Protein AF-A0A964ZCK0-F1 (afdb_monomer)

Structure (mmCIF, N/CA/C/O backbone):
data_AF-A0A964ZCK0-F1
#
_entry.id   AF-A0A964ZCK0-F1
#
loop_
_atom_site.group_PDB
_atom_site.id
_atom_site.type_symbol
_atom_site.label_atom_id
_atom_site.label_alt_id
_atom_site.label_comp_id
_atom_site.label_asym_id
_atom_site.label_entity_id
_atom_site.label_seq_id
_atom_site.pdbx_PDB_ins_code
_atom_site.Cartn_x
_atom_site.Cartn_y
_atom_site.Cartn_z
_atom_site.occupancy
_atom_site.B_iso_or_equiv
_atom_site.auth_seq_id
_atom_site.auth_comp_id
_atom_site.auth_asym_id
_atom_site.auth_atom_id
_atom_site.pdbx_PDB_model_num
ATOM 1 N N . MET A 1 1 ? -19.651 -6.595 9.320 1.00 83.81 1 MET A N 1
ATOM 2 C CA . MET A 1 1 ? -18.253 -6.888 9.700 1.00 83.81 1 MET A CA 1
ATOM 3 C C . MET A 1 1 ? -17.649 -5.615 10.268 1.00 83.81 1 MET A C 1
ATOM 5 O O . MET A 1 1 ? -17.988 -4.554 9.755 1.00 83.81 1 MET A O 1
ATOM 9 N N . ALA A 1 2 ? -16.853 -5.683 11.337 1.00 96.75 2 ALA A N 1
ATOM 10 C CA . ALA A 1 2 ? -16.214 -4.483 11.878 1.00 96.75 2 ALA A CA 1
ATOM 11 C C . ALA A 1 2 ? -15.213 -3.922 10.855 1.00 96.75 2 ALA A C 1
ATOM 13 O O . ALA A 1 2 ? -14.521 -4.693 10.190 1.00 96.75 2 ALA A O 1
ATOM 14 N N . ALA A 1 3 ? -15.170 -2.600 10.711 1.00 98.00 3 ALA A N 1
ATOM 15 C CA . ALA A 1 3 ? -14.317 -1.920 9.746 1.00 98.00 3 ALA A CA 1
ATOM 16 C C . ALA A 1 3 ? -13.418 -0.923 10.468 1.00 98.00 3 ALA A C 1
ATOM 18 O O . ALA A 1 3 ? -13.876 -0.149 11.311 1.00 98.00 3 ALA A O 1
ATOM 19 N N . PHE A 1 4 ? -12.146 -0.935 10.106 1.00 98.31 4 PHE A N 1
ATOM 20 C CA . PHE A 1 4 ? -11.107 -0.119 10.700 1.00 98.31 4 PHE A CA 1
ATOM 21 C C . PHE A 1 4 ? -10.310 0.574 9.608 1.00 98.31 4 PHE A C 1
ATOM 23 O O . PHE A 1 4 ? -10.171 0.076 8.492 1.00 98.31 4 PHE A O 1
ATOM 30 N N . LEU A 1 5 ? -9.781 1.733 9.956 1.00 97.88 5 LEU A N 1
ATOM 31 C CA . LEU A 1 5 ? -8.883 2.509 9.130 1.00 97.88 5 LEU A CA 1
ATOM 32 C C . LEU A 1 5 ? -7.498 2.502 9.768 1.00 97.88 5 LEU A C 1
ATOM 34 O O . LEU A 1 5 ? -7.386 2.801 10.955 1.00 97.88 5 LEU A O 1
ATOM 38 N N . GLN A 1 6 ? -6.467 2.256 8.965 1.00 97.81 6 GLN A N 1
ATOM 39 C CA . GLN A 1 6 ? -5.087 2.642 9.249 1.00 97.81 6 GLN A CA 1
ATOM 40 C C . GLN A 1 6 ? -4.684 3.752 8.275 1.00 97.81 6 GLN A C 1
ATOM 42 O O . GLN A 1 6 ? -5.069 3.729 7.106 1.00 97.81 6 GLN A O 1
ATOM 47 N N . TYR A 1 7 ? -3.893 4.717 8.738 1.00 97.31 7 TYR A N 1
ATOM 48 C CA . TYR A 1 7 ? -3.410 5.812 7.905 1.00 97.31 7 TYR A CA 1
ATOM 49 C C . TYR A 1 7 ? -1.899 5.987 7.957 1.00 97.31 7 TYR A C 1
ATOM 51 O O . TYR A 1 7 ? -1.330 6.140 9.039 1.00 97.31 7 TYR A O 1
ATOM 59 N N . HIS A 1 8 ? -1.279 6.078 6.779 1.00 95.75 8 HIS A N 1
ATOM 60 C CA . HIS A 1 8 ? 0.127 6.429 6.602 1.00 95.75 8 HIS A CA 1
ATOM 61 C C . HIS A 1 8 ? 0.278 7.711 5.778 1.00 95.75 8 HIS A C 1
ATOM 63 O O . HIS A 1 8 ? -0.347 7.895 4.735 1.00 95.75 8 HIS A O 1
ATOM 69 N N . ASN A 1 9 ? 1.167 8.595 6.223 1.00 95.31 9 ASN A N 1
ATOM 70 C CA . ASN A 1 9 ? 1.586 9.754 5.445 1.00 95.31 9 ASN A CA 1
ATOM 71 C C . ASN A 1 9 ? 2.981 9.479 4.877 1.00 95.31 9 ASN A C 1
ATOM 73 O O . ASN A 1 9 ? 3.964 9.607 5.605 1.00 95.31 9 ASN A O 1
ATOM 77 N N . ALA A 1 10 ? 3.057 9.120 3.594 1.00 93.56 10 ALA A N 1
ATOM 78 C CA . ALA A 1 10 ? 4.311 8.733 2.950 1.00 93.56 10 ALA A CA 1
ATOM 79 C C . ALA A 1 10 ? 5.344 9.870 2.944 1.00 93.56 10 ALA A C 1
ATOM 81 O O . ALA A 1 10 ? 6.537 9.623 3.059 1.00 93.56 10 ALA A O 1
ATOM 82 N N . GLU A 1 11 ? 4.895 11.128 2.887 1.00 90.81 11 GLU A N 1
ATOM 83 C CA . GLU A 1 11 ? 5.779 12.295 2.981 1.00 90.81 11 GLU A CA 1
ATOM 84 C C . GLU A 1 11 ? 6.482 12.368 4.340 1.00 90.81 11 GLU A C 1
ATOM 86 O O . GLU A 1 11 ? 7.680 12.617 4.410 1.00 90.81 11 GLU A O 1
ATOM 91 N N . LYS A 1 12 ? 5.741 12.124 5.429 1.00 91.62 12 LYS A N 1
ATOM 92 C CA . LYS A 1 12 ? 6.298 12.143 6.790 1.00 91.62 12 LYS A CA 1
ATOM 93 C C . LYS A 1 12 ? 7.137 10.908 7.097 1.00 91.62 12 LYS A C 1
ATOM 95 O O . LYS A 1 12 ? 8.049 10.989 7.910 1.00 91.62 12 LYS A O 1
ATOM 100 N N . LEU A 1 13 ? 6.777 9.774 6.505 1.00 89.62 13 LEU A N 1
ATOM 101 C CA . LEU A 1 13 ? 7.465 8.504 6.705 1.00 89.62 13 LEU A CA 1
ATOM 102 C C . LEU A 1 13 ? 8.749 8.404 5.870 1.00 89.62 13 LEU A C 1
ATOM 104 O O . LEU A 1 13 ? 9.692 7.755 6.304 1.00 89.62 13 LEU A O 1
ATOM 108 N N . GLY A 1 14 ? 8.797 9.046 4.700 1.00 87.94 14 GLY A N 1
ATOM 109 C CA . GLY A 1 14 ? 9.897 8.917 3.737 1.00 87.94 14 GLY A CA 1
ATOM 110 C C . GLY A 1 14 ? 9.833 7.645 2.879 1.00 87.94 14 GLY A C 1
ATOM 111 O O . GLY A 1 14 ? 10.699 7.439 2.031 1.00 87.94 14 GLY A O 1
ATOM 112 N N . TRP A 1 15 ? 8.805 6.814 3.070 1.00 88.06 15 TRP A N 1
ATOM 113 C CA . TRP A 1 15 ? 8.583 5.543 2.376 1.00 88.06 15 TRP A CA 1
ATOM 114 C C . TRP A 1 15 ? 7.089 5.313 2.101 1.00 88.06 15 TRP A C 1
ATOM 116 O O . TRP A 1 15 ? 6.220 6.002 2.647 1.00 88.06 15 TRP A O 1
ATOM 126 N N . VAL A 1 16 ? 6.788 4.341 1.237 1.00 91.25 16 VAL A N 1
ATOM 127 C CA . VAL A 1 16 ? 5.423 3.886 0.923 1.00 91.25 16 VAL A CA 1
ATOM 128 C C . VAL A 1 16 ? 5.243 2.425 1.345 1.00 91.25 16 VAL A C 1
ATOM 130 O O . VAL A 1 16 ? 6.194 1.659 1.213 1.00 91.25 16 VAL A O 1
ATOM 133 N N . PRO A 1 17 ? 4.057 2.020 1.841 1.00 90.12 17 PRO A N 1
ATOM 134 C CA . PRO A 1 17 ? 3.838 0.696 2.423 1.00 90.12 17 PRO A CA 1
ATOM 135 C C . PRO A 1 17 ? 3.638 -0.375 1.351 1.00 90.12 17 PRO A C 1
ATOM 137 O O . PRO A 1 17 ? 2.535 -0.869 1.132 1.00 90.12 17 PRO A O 1
ATOM 140 N N . PHE A 1 18 ? 4.716 -0.715 0.661 1.00 90.56 18 PHE A N 1
ATOM 141 C CA . PHE A 1 18 ? 4.820 -1.956 -0.092 1.00 90.56 18 PHE A CA 1
ATOM 142 C C . PHE A 1 18 ? 5.746 -2.915 0.651 1.00 90.56 18 PHE A C 1
ATOM 144 O O . PHE A 1 18 ? 6.618 -2.472 1.391 1.00 90.56 18 PHE A O 1
ATOM 151 N N . GLY A 1 19 ? 5.516 -4.215 0.469 1.00 88.12 19 GLY A N 1
ATOM 152 C CA . GLY A 1 19 ? 6.460 -5.254 0.862 1.00 88.12 19 GLY A CA 1
ATOM 153 C C . GLY A 1 19 ? 7.358 -5.655 -0.306 1.00 88.12 19 GLY A C 1
ATOM 154 O O . GLY A 1 19 ? 7.331 -5.055 -1.384 1.00 88.12 19 GLY A O 1
ATOM 155 N N . GLU A 1 20 ? 8.103 -6.745 -0.121 1.00 89.88 20 GLU A N 1
ATOM 156 C CA . GLU A 1 20 ? 9.044 -7.266 -1.121 1.00 89.88 20 GLU A CA 1
ATOM 157 C C . GLU A 1 20 ? 8.365 -7.617 -2.450 1.00 89.88 20 GLU A C 1
ATOM 159 O O . GLU A 1 20 ? 8.968 -7.494 -3.513 1.00 89.88 20 GLU A O 1
ATOM 164 N N . ARG A 1 21 ? 7.098 -8.037 -2.420 1.00 92.44 21 ARG A N 1
ATOM 165 C CA . ARG A 1 21 ? 6.337 -8.431 -3.613 1.00 92.44 21 ARG A CA 1
ATOM 166 C C . ARG A 1 21 ? 5.114 -7.527 -3.780 1.00 92.44 21 ARG A C 1
ATOM 168 O O . ARG A 1 21 ? 3.994 -7.984 -3.527 1.00 92.44 21 ARG A O 1
ATOM 175 N N . PRO A 1 22 ? 5.308 -6.256 -4.186 1.00 91.12 22 PRO A N 1
ATOM 176 C CA . PRO A 1 22 ? 4.214 -5.298 -4.274 1.00 91.12 22 PRO A CA 1
ATOM 177 C C . PRO A 1 22 ? 3.103 -5.829 -5.186 1.00 91.12 22 PRO A C 1
ATOM 179 O O . PRO A 1 22 ? 3.373 -6.492 -6.188 1.00 91.12 22 PRO A O 1
ATOM 182 N N . PHE A 1 23 ? 1.852 -5.524 -4.836 1.00 93.44 23 PHE A N 1
ATOM 183 C CA . PHE A 1 23 ? 0.615 -5.863 -5.557 1.00 93.44 23 PHE A CA 1
ATOM 184 C C . PHE A 1 23 ? 0.179 -7.330 -5.541 1.00 93.44 23 PHE A C 1
ATOM 186 O O . PHE A 1 23 ? -0.987 -7.606 -5.812 1.00 93.44 23 PHE A O 1
ATOM 193 N N . ILE A 1 24 ? 1.068 -8.268 -5.212 1.00 93.50 24 ILE A N 1
ATOM 194 C CA . ILE A 1 24 ? 0.734 -9.702 -5.187 1.00 93.50 24 ILE A CA 1
ATOM 195 C C . ILE A 1 24 ? 0.775 -10.312 -3.784 1.00 93.50 24 ILE A C 1
ATOM 197 O O . ILE A 1 24 ? 0.401 -11.473 -3.612 1.00 93.50 24 ILE A O 1
ATOM 201 N N . GLU A 1 25 ? 1.221 -9.552 -2.786 1.00 92.12 25 GLU A N 1
ATOM 202 C CA . GLU A 1 25 ? 1.227 -9.968 -1.389 1.00 92.12 25 GLU A CA 1
ATOM 203 C C . GLU A 1 25 ? -0.198 -10.205 -0.864 1.00 92.12 25 GLU A C 1
ATOM 205 O O . GLU A 1 25 ? -1.130 -9.449 -1.156 1.00 92.12 25 GLU A O 1
ATOM 210 N N . ARG A 1 26 ? -0.370 -11.307 -0.123 1.00 94.75 26 ARG A N 1
ATOM 211 C CA . ARG A 1 26 ? -1.678 -11.778 0.367 1.00 94.75 26 ARG A CA 1
ATOM 212 C C . ARG A 1 26 ? -1.788 -11.847 1.879 1.00 94.75 26 ARG A C 1
ATOM 214 O O . ARG A 1 26 ? -2.898 -11.959 2.375 1.00 94.75 26 ARG A O 1
ATOM 221 N N . GLU A 1 27 ? -0.672 -11.760 2.588 1.00 96.12 27 GLU A N 1
ATOM 222 C CA . GLU A 1 27 ? -0.630 -11.611 4.039 1.00 96.12 27 GLU A CA 1
ATOM 223 C C . GLU A 1 27 ? -0.132 -10.201 4.309 1.00 96.12 27 GLU A C 1
ATOM 225 O O . GLU A 1 27 ? 1.001 -9.871 3.975 1.00 96.12 27 GLU A O 1
ATOM 230 N N . LEU A 1 28 ? -1.007 -9.356 4.839 1.00 96.31 28 LEU A N 1
ATOM 231 C CA . LEU A 1 28 ? -0.724 -7.942 5.048 1.00 96.31 28 LEU A CA 1
ATOM 232 C C . LEU A 1 28 ? -0.666 -7.645 6.534 1.00 96.31 28 LEU A C 1
ATOM 234 O O . LEU A 1 28 ? -1.306 -8.324 7.341 1.00 96.31 28 LEU A O 1
ATOM 238 N N . ALA A 1 29 ? 0.101 -6.622 6.894 1.00 96.81 29 ALA A N 1
ATOM 239 C CA . ALA A 1 29 ? 0.311 -6.255 8.279 1.00 96.81 29 ALA A CA 1
ATOM 240 C C . ALA A 1 29 ? 0.383 -4.740 8.462 1.00 96.81 29 ALA A C 1
ATOM 242 O O . ALA A 1 29 ? 0.919 -4.011 7.632 1.00 96.81 29 ALA A O 1
ATOM 243 N N . ILE A 1 30 ? -0.093 -4.282 9.617 1.00 96.50 30 ILE A N 1
ATOM 244 C CA . ILE A 1 30 ? 0.116 -2.919 10.101 1.00 96.50 30 ILE A CA 1
ATOM 245 C C . ILE A 1 30 ? 0.782 -2.956 11.471 1.00 96.50 30 ILE A C 1
ATOM 247 O O . ILE A 1 30 ? 0.571 -3.880 12.259 1.00 96.50 30 ILE A O 1
ATOM 251 N N . THR A 1 31 ? 1.505 -1.885 11.783 1.00 95.81 31 THR A N 1
ATOM 252 C CA . THR A 1 31 ? 2.035 -1.633 13.123 1.00 95.81 31 THR A CA 1
ATOM 253 C C . THR A 1 31 ? 1.442 -0.338 13.661 1.00 95.81 31 THR A C 1
ATOM 255 O O . THR A 1 31 ? 1.443 0.694 12.990 1.00 95.81 31 THR A O 1
ATOM 258 N N . THR A 1 32 ? 0.921 -0.369 14.886 1.00 95.94 32 THR A N 1
ATOM 259 C CA . THR A 1 32 ? 0.327 0.802 15.537 1.00 95.94 32 THR A CA 1
ATOM 260 C C . THR A 1 32 ? 0.546 0.773 17.042 1.00 95.94 32 THR A C 1
ATOM 262 O O . THR A 1 32 ? 0.550 -0.280 17.664 1.00 95.94 32 THR A O 1
ATOM 265 N N . ARG A 1 33 ? 0.685 1.941 17.671 1.00 95.88 33 ARG A N 1
ATOM 266 C CA . ARG A 1 33 ? 0.711 2.056 19.144 1.00 95.88 33 ARG A CA 1
ATOM 267 C C . ARG A 1 33 ? -0.693 2.109 19.755 1.00 95.88 33 ARG A C 1
ATOM 269 O O . ARG A 1 33 ? -0.849 2.190 20.970 1.00 95.88 33 ARG A O 1
ATOM 276 N N . ILE A 1 34 ? -1.734 2.105 18.923 1.00 95.94 34 ILE A N 1
ATOM 277 C CA . ILE A 1 34 ? -3.116 2.258 19.369 1.00 95.94 34 ILE A CA 1
ATOM 278 C C . ILE A 1 34 ? -3.671 0.898 19.784 1.00 95.94 34 ILE A C 1
ATOM 280 O O . ILE A 1 34 ? -4.037 0.075 18.950 1.00 95.94 34 ILE A O 1
ATOM 284 N N . ARG A 1 35 ? -3.831 0.708 21.097 1.00 96.44 35 ARG A N 1
ATOM 285 C CA . ARG A 1 35 ? -4.364 -0.523 21.704 1.00 96.44 35 ARG A CA 1
ATOM 286 C C . ARG A 1 35 ? -5.730 -0.959 21.165 1.00 96.44 35 ARG A C 1
ATOM 288 O O . ARG A 1 35 ? -6.059 -2.140 21.195 1.00 96.44 35 ARG A O 1
ATOM 295 N N . ALA A 1 36 ? -6.531 -0.029 20.639 1.00 95.94 36 ALA A N 1
ATOM 296 C CA . ALA A 1 36 ? -7.829 -0.350 20.044 1.00 95.94 36 ALA A CA 1
ATOM 297 C C . ALA A 1 36 ? -7.741 -1.345 18.869 1.00 95.94 36 ALA A C 1
ATOM 299 O O . ALA A 1 36 ? -8.745 -1.992 18.581 1.00 95.94 36 ALA A O 1
ATOM 300 N N . VAL A 1 37 ? -6.567 -1.527 18.248 1.00 97.56 37 VAL A N 1
ATOM 301 C CA . VAL A 1 37 ? -6.342 -2.543 17.204 1.00 97.56 37 VAL A CA 1
ATOM 302 C C . VAL A 1 37 ? -6.615 -3.970 17.678 1.00 97.56 37 VAL A C 1
ATOM 304 O O . VAL A 1 37 ? -7.030 -4.803 16.884 1.00 97.56 37 VAL A O 1
ATOM 307 N N . GLN A 1 38 ? -6.518 -4.253 18.980 1.00 97.56 38 GLN A N 1
ATOM 308 C CA . GLN A 1 38 ? -6.892 -5.560 19.536 1.00 97.56 38 GLN A CA 1
ATOM 309 C C . GLN A 1 38 ? -8.368 -5.912 19.269 1.00 97.56 38 GLN A C 1
ATOM 311 O O . GLN A 1 38 ? -8.721 -7.082 19.176 1.00 97.56 38 GLN A O 1
ATOM 316 N N . LYS A 1 39 ? -9.239 -4.905 19.098 1.00 97.38 39 LYS A N 1
ATOM 317 C CA . LYS A 1 39 ? -10.658 -5.095 18.745 1.00 97.38 39 LYS A CA 1
ATOM 318 C C . LYS A 1 39 ? -10.872 -5.397 17.260 1.00 97.38 39 LYS A C 1
ATOM 320 O O . LYS A 1 39 ? -12.008 -5.626 16.858 1.00 97.38 39 LYS A O 1
ATOM 325 N N . ALA A 1 40 ? -9.815 -5.338 16.454 1.00 97.69 40 ALA A N 1
ATOM 326 C CA . ALA A 1 40 ? -9.897 -5.500 15.014 1.00 97.69 40 ALA A CA 1
ATOM 327 C C . ALA A 1 40 ? -9.866 -6.953 14.556 1.00 97.69 40 ALA A C 1
ATOM 329 O O . ALA A 1 40 ? -10.148 -7.188 13.389 1.00 97.69 40 ALA A O 1
ATOM 330 N N . VAL A 1 41 ? -9.574 -7.911 15.443 1.00 98.31 41 VAL A N 1
ATOM 331 C CA . VAL A 1 41 ? -9.609 -9.349 15.133 1.00 98.31 41 VAL A CA 1
ATOM 332 C C . VAL A 1 41 ? -10.954 -9.718 14.497 1.00 98.31 41 VAL A C 1
ATOM 334 O O . VAL A 1 41 ? -12.012 -9.361 15.011 1.00 98.31 41 VAL A O 1
ATOM 337 N N . SER A 1 42 ? -10.907 -10.430 13.368 1.00 97.88 42 SER A N 1
ATOM 338 C CA . SER A 1 42 ? -12.046 -10.752 12.484 1.00 9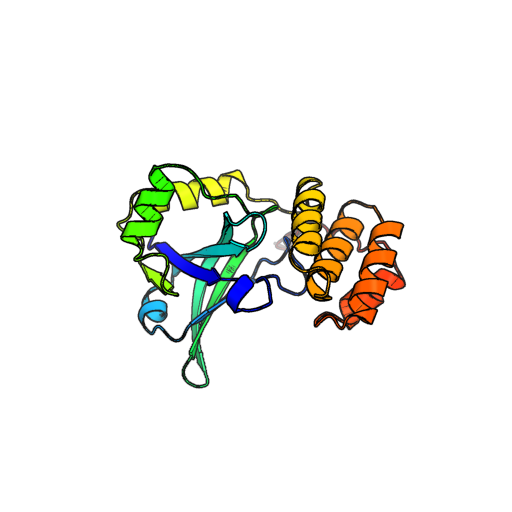7.88 42 SER A CA 1
ATOM 339 C C . SER A 1 42 ? -12.716 -9.553 11.785 1.00 97.88 42 SER A C 1
ATOM 341 O O . SER A 1 42 ? -13.717 -9.715 11.087 1.00 97.88 42 SER A O 1
ATOM 343 N N . GLY A 1 43 ? -12.194 -8.342 11.963 1.00 98.19 43 GLY A N 1
ATOM 344 C CA . GLY A 1 43 ? -12.587 -7.136 11.242 1.00 98.19 43 GLY A CA 1
ATOM 345 C C . GLY A 1 43 ? -11.698 -6.871 10.030 1.00 98.19 43 GLY A C 1
ATOM 346 O O . GLY A 1 43 ? -10.630 -7.462 9.873 1.00 98.19 43 GLY A O 1
ATOM 347 N N . THR A 1 44 ? -12.136 -5.949 9.176 1.00 98.50 44 THR A N 1
ATOM 348 C CA . THR A 1 44 ? -11.356 -5.477 8.028 1.00 98.50 44 THR A CA 1
ATOM 349 C C . THR A 1 44 ? -10.614 -4.202 8.363 1.00 98.50 44 THR A C 1
ATOM 351 O O . THR A 1 44 ? -11.214 -3.252 8.867 1.00 98.50 44 THR A O 1
ATOM 354 N N . VAL A 1 45 ? -9.339 -4.152 8.003 1.00 98.62 45 VAL A N 1
ATOM 355 C CA . VAL A 1 45 ? -8.546 -2.928 7.957 1.00 98.62 45 VAL A CA 1
ATOM 356 C C . VAL A 1 45 ? -8.470 -2.444 6.518 1.00 98.62 45 VAL A C 1
ATOM 358 O O . VAL A 1 45 ? -8.132 -3.210 5.618 1.00 98.62 45 VAL A O 1
ATOM 361 N N . TYR A 1 46 ? -8.750 -1.159 6.326 1.00 98.44 46 TYR A N 1
ATOM 362 C CA . TYR A 1 46 ? -8.437 -0.414 5.113 1.00 98.44 46 TYR A CA 1
ATOM 363 C C . TYR A 1 46 ? -7.235 0.484 5.401 1.00 98.44 46 TYR A C 1
ATOM 365 O O . TYR A 1 46 ? -7.286 1.294 6.331 1.00 98.44 46 TYR A O 1
ATOM 373 N N . LEU A 1 47 ? -6.162 0.361 4.623 1.00 98.19 47 LEU A N 1
ATOM 374 C CA . LEU A 1 47 ? -5.024 1.273 4.715 1.00 98.19 47 LEU A CA 1
ATOM 375 C C . LEU A 1 47 ? -5.216 2.424 3.732 1.00 98.19 47 LEU A C 1
ATOM 377 O O . LEU A 1 47 ? -5.324 2.210 2.522 1.00 98.19 47 LEU A O 1
ATOM 381 N N . ILE A 1 48 ? -5.211 3.651 4.245 1.00 98.12 48 ILE A N 1
ATOM 382 C CA . ILE A 1 48 ? -5.158 4.862 3.428 1.00 98.12 48 ILE A CA 1
ATOM 383 C C . ILE A 1 48 ? -3.755 5.450 3.493 1.00 98.12 48 ILE A C 1
ATOM 385 O O . ILE A 1 48 ? -3.210 5.683 4.573 1.00 98.12 48 ILE A O 1
ATOM 389 N N . VAL A 1 49 ? -3.189 5.747 2.328 1.00 97.19 49 VAL A N 1
ATOM 390 C CA . VAL A 1 49 ? -1.877 6.384 2.207 1.00 97.19 49 VAL A CA 1
ATOM 391 C C . VAL A 1 49 ? -2.031 7.765 1.592 1.00 97.19 49 VAL A C 1
ATOM 393 O O . VAL A 1 49 ? -2.656 7.919 0.542 1.00 97.19 49 VAL A O 1
ATOM 396 N N . LYS A 1 50 ? -1.437 8.778 2.226 1.00 96.56 50 LYS A N 1
ATOM 397 C CA . LYS A 1 50 ? -1.247 10.097 1.619 1.00 96.56 50 LYS A CA 1
ATOM 398 C C . LYS A 1 50 ? 0.086 10.140 0.881 1.00 96.56 50 LYS A C 1
ATOM 400 O O . LYS A 1 50 ? 1.129 9.922 1.497 1.00 96.56 50 LYS A O 1
ATOM 405 N N . LEU A 1 51 ? 0.050 10.484 -0.404 1.00 95.50 51 LEU A N 1
ATOM 406 C CA . LEU A 1 51 ? 1.234 10.758 -1.223 1.00 95.50 51 LEU A CA 1
ATOM 407 C C . LEU A 1 51 ? 1.464 12.274 -1.363 1.00 95.50 51 LEU A C 1
ATOM 409 O O . LEU A 1 51 ? 0.487 13.027 -1.325 1.00 95.50 51 LEU A O 1
ATOM 413 N N . PRO A 1 52 ? 2.720 12.738 -1.528 1.00 91.06 52 PRO A N 1
ATOM 414 C CA . PRO A 1 52 ? 3.041 14.167 -1.575 1.00 91.06 52 PRO A CA 1
ATOM 415 C C . PRO A 1 52 ? 2.857 14.833 -2.948 1.00 91.06 52 PRO A C 1
ATOM 417 O O . PRO A 1 52 ? 2.645 16.042 -2.991 1.00 91.06 52 PRO A O 1
ATOM 420 N N . ARG A 1 53 ? 2.998 14.117 -4.081 1.00 88.75 53 ARG A N 1
ATOM 421 C CA . ARG A 1 53 ? 3.051 14.744 -5.423 1.00 88.75 53 ARG A CA 1
ATOM 422 C C . ARG A 1 53 ? 2.442 13.875 -6.548 1.00 88.75 53 ARG A C 1
ATOM 424 O O . ARG A 1 53 ? 2.993 12.837 -6.877 1.00 88.75 53 ARG A O 1
ATOM 431 N N . PRO A 1 54 ? 1.354 14.305 -7.212 1.00 85.44 54 PRO A N 1
ATOM 432 C CA . PRO A 1 54 ? 0.399 15.277 -6.694 1.00 85.44 54 PRO A CA 1
ATOM 433 C C . PRO A 1 54 ? -0.136 14.800 -5.339 1.00 85.44 54 PRO A C 1
ATOM 435 O O . PRO A 1 54 ? -0.297 13.597 -5.117 1.00 85.44 54 PRO A O 1
ATOM 438 N N . THR A 1 55 ? -0.399 15.743 -4.434 1.00 92.62 55 THR A N 1
ATOM 439 C CA . THR A 1 55 ? -0.965 15.407 -3.128 1.00 92.62 55 THR A CA 1
ATOM 440 C C . THR A 1 55 ? -2.288 14.678 -3.313 1.00 92.62 55 THR A C 1
ATOM 442 O O . THR A 1 55 ? -3.187 15.184 -3.982 1.00 92.62 55 THR A O 1
ATOM 445 N N . GLY A 1 56 ? -2.420 13.506 -2.701 1.00 95.44 56 GLY A N 1
ATOM 446 C CA . GLY A 1 56 ? -3.641 12.716 -2.792 1.00 95.44 56 GLY A CA 1
ATOM 447 C C . GLY A 1 56 ? -3.688 11.612 -1.752 1.00 95.44 56 GLY A C 1
ATOM 448 O O . GLY A 1 56 ? -2.651 11.184 -1.241 1.00 95.44 56 GLY A O 1
ATOM 449 N N . TYR A 1 57 ? -4.902 11.168 -1.448 1.00 97.44 57 TYR A N 1
ATOM 450 C CA . TYR A 1 57 ? -5.159 10.021 -0.590 1.00 97.44 57 TYR A CA 1
ATOM 451 C C . TYR A 1 57 ? -5.520 8.828 -1.456 1.00 97.44 57 TYR A C 1
ATOM 453 O O . TYR A 1 57 ? -6.258 8.970 -2.429 1.00 97.44 57 TYR A O 1
ATOM 461 N N . TYR A 1 58 ? -5.000 7.665 -1.097 1.00 98.00 58 TYR A N 1
ATOM 462 C CA . TYR A 1 58 ? -5.208 6.439 -1.846 1.00 98.00 58 TYR A CA 1
ATOM 463 C C . TY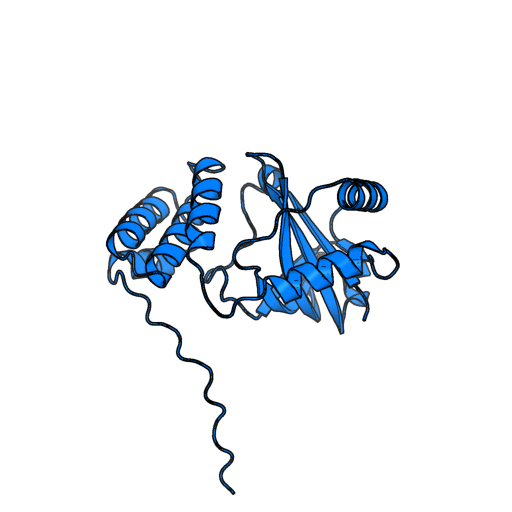R A 1 58 ? -5.653 5.336 -0.900 1.00 98.00 58 TYR A C 1
ATOM 465 O O . TYR A 1 58 ? -5.030 5.142 0.144 1.00 98.00 58 TYR A O 1
ATOM 473 N N . LEU A 1 59 ? -6.702 4.605 -1.275 1.00 98.31 59 LEU A N 1
ATOM 474 C CA . LEU A 1 59 ? -6.966 3.296 -0.698 1.00 98.31 59 LEU A CA 1
ATOM 475 C C . LEU A 1 59 ? -5.897 2.344 -1.228 1.00 98.31 59 LEU A C 1
ATOM 477 O O . LEU A 1 59 ? -5.811 2.100 -2.433 1.00 98.31 59 LEU A O 1
ATOM 481 N N . TRP A 1 60 ? -5.057 1.875 -0.318 1.00 97.56 60 TRP A N 1
ATOM 482 C CA . TRP A 1 60 ? -3.828 1.168 -0.645 1.00 97.56 60 TRP A CA 1
ATOM 483 C C . TRP A 1 60 ? -3.999 -0.340 -0.584 1.00 97.56 60 TRP A C 1
ATOM 485 O O . TRP A 1 60 ? -3.668 -1.053 -1.527 1.00 97.56 60 TRP A O 1
ATOM 495 N N . GLU A 1 61 ? -4.572 -0.815 0.514 1.00 97.25 61 GLU A N 1
ATOM 496 C CA . GLU A 1 61 ? -4.781 -2.232 0.773 1.00 97.25 61 GLU A CA 1
ATOM 497 C C . GLU A 1 61 ? -5.986 -2.462 1.679 1.00 97.25 61 GLU A C 1
ATOM 499 O O . GLU A 1 61 ? -6.475 -1.554 2.365 1.00 97.25 61 GLU A O 1
ATOM 504 N N . CYS A 1 62 ? -6.458 -3.703 1.662 1.00 97.94 62 CYS A N 1
ATOM 505 C CA . CYS A 1 62 ? -7.548 -4.189 2.484 1.00 97.94 62 CYS A CA 1
ATOM 506 C C . CYS A 1 62 ? -7.218 -5.604 2.966 1.00 97.94 62 CYS A C 1
ATOM 508 O O . CYS A 1 62 ? -6.913 -6.477 2.152 1.00 97.94 62 CYS A O 1
ATOM 510 N N . PHE A 1 63 ? -7.325 -5.859 4.270 1.00 98.38 63 PHE A N 1
ATOM 511 C CA . PHE A 1 63 ? -7.126 -7.198 4.832 1.00 98.38 63 PHE A CA 1
ATOM 512 C C . PHE A 1 63 ? -8.017 -7.461 6.040 1.00 98.38 63 PHE A C 1
ATOM 514 O O . PHE A 1 63 ? -8.497 -6.538 6.700 1.00 98.38 63 PHE A O 1
ATOM 521 N N . THR A 1 64 ? -8.256 -8.740 6.314 1.00 98.50 64 THR A N 1
ATOM 522 C CA . THR A 1 64 ? -8.963 -9.186 7.516 1.00 98.50 64 THR A CA 1
ATOM 523 C C . THR A 1 64 ? -7.942 -9.500 8.593 1.00 98.50 64 THR A C 1
ATOM 525 O O . THR A 1 64 ? -7.020 -10.276 8.361 1.00 98.50 64 THR A O 1
ATOM 528 N N . VAL A 1 65 ? -8.096 -8.917 9.779 1.00 98.56 65 VAL A N 1
ATOM 529 C CA . VAL A 1 65 ? -7.159 -9.160 10.879 1.00 98.56 65 VAL A CA 1
ATOM 530 C C . VAL A 1 65 ? -7.414 -10.546 11.453 1.00 98.56 65 VAL A C 1
ATOM 532 O O . VAL A 1 65 ? -8.479 -10.812 12.013 1.00 98.56 65 VAL A O 1
ATOM 535 N N . HIS A 1 66 ? -6.427 -11.425 11.344 1.00 98.25 66 HIS A N 1
ATOM 536 C CA . HIS A 1 66 ? -6.448 -12.743 11.969 1.00 98.25 66 HIS A CA 1
ATOM 537 C C . HIS A 1 66 ? -5.835 -12.717 13.364 1.00 98.25 66 HIS A C 1
ATOM 539 O O . HIS A 1 66 ? -6.371 -13.341 14.277 1.00 98.25 66 HIS A O 1
ATOM 545 N N . SER A 1 67 ? -4.738 -11.980 13.540 1.00 98.25 67 SER A N 1
ATOM 546 C CA . SER A 1 67 ? -4.003 -11.937 14.800 1.00 98.25 67 SER A CA 1
ATOM 547 C C . SER A 1 67 ? -3.485 -10.537 15.105 1.00 98.25 67 SER A C 1
ATOM 549 O O . SER A 1 67 ? -3.306 -9.707 14.210 1.00 98.25 67 SER A O 1
ATOM 551 N N . VAL A 1 68 ? -3.268 -10.291 16.396 1.00 98.50 68 VAL A N 1
ATOM 552 C CA . VAL A 1 68 ? -2.654 -9.080 16.932 1.00 98.50 68 VAL A CA 1
ATOM 553 C C . VAL A 1 68 ? -1.667 -9.486 18.019 1.00 98.50 68 VAL A C 1
ATOM 555 O O . VAL A 1 68 ? -2.055 -10.135 18.990 1.00 98.50 68 VAL A O 1
ATOM 558 N N . GLU A 1 69 ? -0.416 -9.056 17.896 1.00 98.38 69 GLU A N 1
ATOM 559 C CA . GLU A 1 69 ? 0.623 -9.243 18.911 1.00 98.38 69 GLU A CA 1
ATOM 560 C C . GLU A 1 69 ? 1.154 -7.900 19.402 1.00 98.38 69 GLU A C 1
ATOM 562 O O . GLU A 1 69 ? 1.285 -6.952 18.632 1.00 98.38 69 GLU A O 1
ATOM 567 N N . GLU A 1 70 ? 1.487 -7.827 20.689 1.00 97.94 70 GLU A N 1
ATOM 568 C CA . GLU A 1 70 ? 2.190 -6.687 21.271 1.00 97.94 70 GLU A CA 1
ATOM 569 C C . GLU A 1 70 ? 3.693 -6.983 21.319 1.00 97.94 70 GLU A C 1
ATOM 571 O O . GLU A 1 70 ? 4.115 -7.999 21.873 1.00 97.94 70 GLU A O 1
ATOM 576 N N . ARG A 1 71 ? 4.505 -6.100 20.735 1.00 95.62 71 ARG A N 1
ATOM 577 C CA . ARG A 1 71 ? 5.969 -6.180 20.723 1.00 95.62 71 ARG A CA 1
ATOM 578 C C . ARG A 1 71 ? 6.547 -4.787 20.930 1.00 95.62 71 ARG A C 1
ATOM 580 O O . ARG A 1 71 ? 6.161 -3.846 20.244 1.00 95.62 71 ARG A O 1
ATOM 587 N N . GLU A 1 72 ? 7.454 -4.656 21.896 1.00 95.00 72 GLU A N 1
ATOM 588 C CA . GLU A 1 72 ? 8.218 -3.418 22.138 1.00 95.00 72 GLU A CA 1
ATOM 589 C C . GLU A 1 72 ? 7.343 -2.149 22.284 1.00 95.00 72 GLU A C 1
ATOM 591 O O . GLU A 1 72 ? 7.704 -1.057 21.848 1.00 95.00 72 GLU A O 1
ATOM 596 N N . GLY A 1 73 ? 6.159 -2.281 22.896 1.00 94.38 73 GLY A N 1
ATOM 597 C CA . GLY A 1 73 ? 5.229 -1.162 23.100 1.00 94.38 73 GLY A CA 1
ATOM 598 C C . GLY A 1 73 ? 4.451 -0.732 21.848 1.00 94.38 73 GLY A C 1
ATOM 599 O O . GLY A 1 73 ? 3.863 0.354 21.826 1.00 94.38 73 GLY A O 1
ATOM 600 N N . ALA A 1 74 ? 4.433 -1.560 20.804 1.00 97.19 74 ALA A N 1
ATOM 601 C CA . ALA A 1 74 ? 3.557 -1.429 19.649 1.00 97.19 74 ALA A CA 1
ATOM 602 C C . ALA A 1 74 ? 2.761 -2.720 19.425 1.00 97.19 74 ALA A C 1
ATOM 604 O O . ALA A 1 74 ? 3.127 -3.794 19.892 1.00 97.19 74 ALA A O 1
ATOM 605 N N . PHE A 1 75 ? 1.662 -2.607 18.691 1.00 97.88 75 PHE A N 1
ATOM 606 C CA . PHE A 1 75 ? 0.844 -3.726 18.258 1.00 97.88 75 PHE A CA 1
ATOM 607 C C . PHE A 1 75 ? 1.074 -3.967 16.772 1.00 97.88 75 PHE A C 1
ATOM 609 O O . PHE A 1 75 ? 0.942 -3.040 15.969 1.00 97.88 75 PHE A O 1
ATOM 616 N N . GLN A 1 76 ? 1.372 -5.207 16.415 1.00 97.94 76 GLN A N 1
ATOM 617 C CA . GLN A 1 76 ? 1.388 -5.682 15.042 1.00 97.94 76 GLN A CA 1
ATOM 618 C C . GLN A 1 76 ? 0.095 -6.454 14.794 1.00 97.94 76 GLN A C 1
ATOM 620 O O . GLN A 1 76 ? -0.228 -7.368 15.549 1.00 97.94 76 GLN A O 1
ATOM 625 N N . ALA A 1 77 ? -0.655 -6.079 13.763 1.00 98.12 77 ALA A N 1
ATOM 626 C CA . ALA A 1 77 ? -1.888 -6.748 13.362 1.00 98.12 77 ALA A CA 1
ATOM 627 C C . ALA A 1 77 ? -1.755 -7.219 11.919 1.00 98.12 77 ALA A C 1
ATOM 629 O O . ALA A 1 77 ? -1.344 -6.430 11.071 1.00 98.12 77 ALA A O 1
ATOM 630 N N . TRP A 1 78 ? -2.099 -8.474 11.642 1.00 98.38 78 TRP A N 1
ATOM 631 C CA . TRP A 1 78 ? -1.938 -9.052 10.309 1.00 98.38 78 TRP A CA 1
ATOM 632 C C . TRP A 1 78 ? -3.029 -10.059 9.966 1.00 98.38 78 TRP A C 1
ATOM 634 O O . TRP A 1 78 ? -3.770 -10.540 10.833 1.00 98.38 78 TRP A O 1
ATOM 644 N N . GLY A 1 79 ? -3.113 -10.373 8.681 1.00 98.25 79 GLY A N 1
ATOM 645 C CA . GLY A 1 79 ? -3.931 -11.450 8.153 1.00 98.25 79 GLY A CA 1
ATOM 646 C C . GLY A 1 79 ? -4.117 -11.344 6.640 1.00 98.25 79 GLY A C 1
ATOM 647 O O . GLY A 1 79 ? -3.471 -10.521 5.980 1.00 98.25 79 GLY A O 1
ATOM 648 N N . PRO A 1 80 ? -5.022 -12.158 6.077 1.00 97.94 80 PRO A N 1
ATOM 649 C CA . PRO A 1 80 ? -5.176 -12.278 4.645 1.00 97.94 80 PRO A CA 1
ATOM 650 C C . PRO A 1 80 ? -5.850 -11.049 4.046 1.00 97.94 80 PRO A C 1
ATOM 652 O O . PRO A 1 80 ? -6.843 -10.521 4.563 1.00 97.94 80 PRO A O 1
ATOM 655 N N . GLY A 1 81 ? -5.350 -10.632 2.893 1.00 97.12 81 GLY A N 1
ATOM 656 C CA . GLY A 1 81 ? -5.850 -9.483 2.164 1.00 97.12 81 GLY A CA 1
ATOM 657 C C . GLY A 1 81 ? -5.190 -9.315 0.811 1.00 97.12 81 GLY A C 1
ATOM 658 O O . GLY A 1 81 ? -4.730 -10.274 0.190 1.00 97.12 81 GLY A O 1
ATOM 659 N N . TYR A 1 82 ? -5.211 -8.083 0.324 1.00 97.00 82 TYR A N 1
ATOM 660 C CA . TYR A 1 82 ? -4.559 -7.711 -0.919 1.00 97.00 82 TYR A CA 1
ATOM 661 C C . TYR A 1 82 ? -4.310 -6.210 -0.997 1.00 97.00 82 TYR A C 1
ATOM 663 O O . TYR A 1 82 ? -5.065 -5.390 -0.462 1.00 97.00 82 TYR A O 1
ATOM 671 N N . GLN A 1 83 ? -3.244 -5.869 -1.709 1.00 96.25 83 GLN A N 1
ATOM 672 C CA . GLN A 1 83 ? -2.981 -4.513 -2.165 1.00 96.25 83 GLN A CA 1
ATOM 673 C C . GLN A 1 83 ? -3.809 -4.242 -3.420 1.00 96.25 83 GLN A C 1
ATOM 675 O O . GLN A 1 83 ? -4.008 -5.130 -4.251 1.00 96.25 83 GLN A O 1
ATOM 680 N N . LEU A 1 84 ? -4.320 -3.022 -3.552 1.00 96.25 84 LEU A N 1
ATOM 681 C CA . LEU A 1 84 ? -5.057 -2.620 -4.745 1.00 96.25 84 LEU A CA 1
ATOM 682 C C . LEU A 1 84 ? -4.058 -2.354 -5.880 1.00 96.25 84 LEU A C 1
ATOM 684 O O . LEU A 1 84 ? -2.977 -1.803 -5.658 1.00 96.25 84 LEU A O 1
ATOM 688 N N . VAL A 1 85 ? -4.422 -2.746 -7.104 1.00 94.25 85 VAL A N 1
ATOM 689 C CA . VAL A 1 85 ? -3.513 -2.738 -8.261 1.00 94.25 85 VAL A CA 1
ATOM 690 C C . VAL A 1 85 ? -4.102 -1.916 -9.417 1.00 94.25 85 VAL A C 1
ATOM 692 O O . VAL A 1 85 ? -4.848 -2.453 -10.236 1.00 94.25 85 VAL A O 1
ATOM 695 N N . PRO A 1 86 ? -3.763 -0.620 -9.538 1.00 95.25 86 PRO A N 1
ATOM 696 C CA . PRO A 1 86 ? -3.005 0.195 -8.584 1.00 95.25 86 PRO A CA 1
ATOM 697 C C . PRO A 1 86 ? -3.856 0.625 -7.367 1.00 95.25 86 PRO A C 1
ATOM 699 O O . PRO A 1 86 ? -5.071 0.407 -7.353 1.00 95.25 86 PRO A O 1
ATOM 702 N N . PRO A 1 87 ? -3.257 1.294 -6.364 1.00 96.81 87 PRO A N 1
ATOM 703 C CA . PRO A 1 87 ? -3.987 1.956 -5.290 1.00 96.81 87 PRO A CA 1
ATOM 704 C C . PRO A 1 87 ? -4.991 2.968 -5.842 1.00 96.81 87 PRO A C 1
ATOM 706 O O . PRO A 1 87 ? -4.701 3.689 -6.803 1.00 96.81 87 PRO A O 1
ATOM 709 N N . GLN A 1 88 ? -6.169 3.038 -5.225 1.00 97.50 88 GLN A N 1
ATOM 710 C CA . GLN A 1 88 ? -7.292 3.801 -5.768 1.00 97.50 88 GLN A CA 1
ATOM 711 C C . GLN A 1 88 ? -7.368 5.198 -5.159 1.00 97.50 88 GLN A C 1
ATOM 713 O O . GLN A 1 88 ? -7.375 5.313 -3.931 1.00 97.50 88 GLN A O 1
ATOM 718 N N . PRO A 1 89 ? -7.431 6.266 -5.974 1.00 97.44 89 PRO A N 1
ATOM 719 C CA . PRO A 1 89 ? -7.518 7.623 -5.461 1.00 97.44 89 PRO A CA 1
ATOM 720 C C . PRO A 1 89 ? -8.841 7.830 -4.718 1.00 97.44 89 PRO A C 1
ATOM 722 O O . PRO A 1 89 ? -9.912 7.452 -5.191 1.00 97.44 89 PRO A O 1
ATOM 725 N N . LEU A 1 90 ? -8.764 8.476 -3.563 1.00 98.00 90 LEU A N 1
ATOM 726 C CA . LEU A 1 90 ? -9.909 8.870 -2.757 1.00 98.00 90 LEU A CA 1
ATOM 727 C C . LEU A 1 90 ? -10.100 10.377 -2.898 1.00 98.00 90 LEU A C 1
ATOM 729 O O . LEU A 1 90 ? -9.246 11.166 -2.491 1.00 98.00 90 LEU A O 1
ATOM 733 N N . THR A 1 91 ? -11.201 10.771 -3.532 1.00 97.19 91 THR A N 1
ATOM 734 C CA . THR A 1 91 ? -11.507 12.167 -3.863 1.00 97.19 91 THR A CA 1
ATOM 735 C C . THR A 1 91 ? -13.006 12.443 -3.739 1.00 97.19 91 THR A C 1
ATOM 737 O O . THR A 1 91 ? -13.817 11.532 -3.558 1.00 97.19 91 THR A O 1
ATOM 740 N N . GLY A 1 92 ? -13.381 13.718 -3.840 1.00 97.38 92 GLY A N 1
ATOM 741 C CA . GLY A 1 92 ? -14.776 14.147 -3.880 1.00 97.38 92 GLY A CA 1
ATOM 742 C C . GLY A 1 92 ? -15.376 14.487 -2.509 1.00 97.38 92 GLY A C 1
ATOM 743 O O . GLY A 1 92 ? -14.761 14.259 -1.467 1.00 97.38 92 GLY A O 1
ATOM 744 N N . PRO A 1 93 ? -16.592 15.064 -2.496 1.00 97.38 93 PRO A N 1
ATOM 745 C CA . PRO A 1 93 ? -17.187 15.651 -1.294 1.00 97.38 93 PRO A CA 1
ATOM 746 C C . PRO A 1 93 ? -17.464 14.629 -0.184 1.00 97.38 93 PRO A C 1
ATOM 748 O O . PRO A 1 93 ? -17.299 14.946 0.993 1.00 97.38 93 PRO A O 1
ATOM 751 N N . GLU A 1 94 ? -17.839 13.399 -0.544 1.00 97.19 94 GLU A N 1
ATOM 752 C CA . GLU A 1 94 ? -18.061 12.315 0.421 1.00 97.19 94 GLU A CA 1
ATOM 753 C C . GLU A 1 94 ? -16.768 11.914 1.135 1.00 97.19 94 GLU A C 1
ATOM 755 O O . GLU A 1 94 ? -16.767 11.703 2.350 1.00 97.19 94 GLU A O 1
ATOM 760 N N . PHE A 1 95 ? -15.659 11.853 0.390 1.00 97.56 95 PHE A N 1
ATOM 761 C CA . PHE A 1 95 ? -14.351 11.571 0.961 1.00 97.56 95 PHE A CA 1
ATOM 762 C C . PHE A 1 95 ? -13.880 12.713 1.862 1.00 97.56 95 PHE A C 1
ATOM 764 O O . PHE A 1 95 ? -13.391 12.451 2.954 1.00 97.56 95 PHE A O 1
ATOM 771 N N . GLU A 1 96 ? -14.067 13.971 1.462 1.00 96.69 96 GLU A N 1
ATOM 772 C CA . GLU A 1 96 ? -13.686 15.114 2.300 1.00 96.69 96 GLU A CA 1
ATOM 773 C C . GLU A 1 96 ? -14.466 15.153 3.622 1.00 96.69 96 GLU A C 1
ATOM 775 O O . GLU A 1 96 ? -13.907 15.470 4.673 1.00 96.69 96 GLU A O 1
ATOM 780 N N . GLU A 1 97 ? -15.751 14.790 3.606 1.00 96.50 97 GLU A N 1
ATOM 781 C CA . GLU A 1 97 ? -16.536 14.636 4.834 1.00 96.50 97 GLU A CA 1
ATOM 782 C C . GLU A 1 97 ? -16.022 13.479 5.698 1.00 96.50 97 GLU A C 1
ATOM 784 O O . GLU A 1 97 ? -15.832 13.647 6.904 1.00 96.50 97 GLU A O 1
ATOM 789 N N . PHE A 1 98 ? -15.738 12.326 5.088 1.00 97.00 98 PHE A N 1
ATOM 790 C CA . PHE A 1 98 ? -15.133 11.189 5.780 1.00 97.00 98 PHE A CA 1
ATOM 791 C C . PHE A 1 98 ? -13.787 11.551 6.418 1.00 97.00 98 PHE A C 1
ATOM 793 O O . PHE A 1 98 ? -13.553 11.259 7.591 1.00 97.00 98 PHE A O 1
ATOM 800 N N . HIS A 1 99 ? -12.928 12.233 5.669 1.00 96.12 99 HIS A N 1
ATOM 801 C CA . HIS A 1 99 ? -11.612 12.685 6.090 1.00 96.12 99 HIS A CA 1
ATOM 802 C C . HIS A 1 99 ? -11.701 13.633 7.296 1.00 96.12 99 HIS A C 1
ATOM 804 O O . HIS A 1 99 ? -11.003 13.419 8.291 1.00 96.12 99 HIS A O 1
ATOM 810 N N . ARG A 1 100 ? -12.625 14.607 7.278 1.00 94.88 100 ARG A N 1
ATOM 811 C CA . ARG A 1 100 ? -12.895 15.482 8.434 1.00 94.88 100 ARG A CA 1
ATOM 812 C C . ARG A 1 100 ? -13.412 14.711 9.647 1.00 94.88 100 ARG A C 1
ATOM 814 O O . ARG A 1 100 ? -12.906 14.910 10.750 1.00 94.88 100 ARG A O 1
ATOM 821 N N . ARG A 1 101 ? -14.394 13.819 9.462 1.00 93.31 101 ARG A N 1
ATOM 822 C CA . ARG A 1 101 ? -14.977 13.006 10.550 1.00 93.31 101 ARG A CA 1
ATOM 823 C C . ARG A 1 101 ? -13.966 12.075 11.200 1.00 93.31 101 ARG A C 1
ATOM 825 O O . ARG A 1 101 ? -14.045 11.817 12.394 1.00 93.31 101 ARG A O 1
ATOM 832 N N . CYS A 1 102 ? -12.991 11.628 10.424 1.00 92.62 102 CYS A N 1
ATOM 833 C CA . CYS A 1 102 ? -11.864 10.832 10.880 1.00 92.62 102 CYS A CA 1
ATOM 834 C C . CYS A 1 102 ? -10.733 11.666 11.505 1.00 92.62 102 CYS A C 1
ATOM 836 O O . CYS A 1 102 ? -9.605 11.172 11.588 1.00 92.62 102 CYS A O 1
ATOM 838 N N . ALA A 1 103 ? -11.010 12.918 11.894 1.00 90.88 103 ALA A N 1
ATOM 839 C CA . ALA A 1 103 ? -10.055 13.872 12.454 1.00 90.88 103 ALA A CA 1
ATOM 840 C C . ALA A 1 103 ? -8.789 14.034 11.594 1.00 90.88 103 ALA A C 1
ATOM 842 O O . ALA A 1 103 ? -7.683 14.134 12.121 1.00 90.88 103 ALA A O 1
ATOM 843 N N . TYR A 1 104 ? -8.948 14.048 10.266 1.00 90.19 104 TYR A N 1
ATOM 844 C CA . TYR A 1 104 ? -7.844 14.122 9.303 1.00 90.19 104 TYR A CA 1
ATOM 845 C C . TYR A 1 104 ? -6.872 12.932 9.376 1.00 90.19 104 TYR A C 1
ATOM 847 O O . TYR A 1 104 ? -5.673 13.071 9.132 1.00 90.19 104 TYR A O 1
ATOM 855 N N . PHE A 1 105 ? -7.417 11.756 9.705 1.00 86.06 105 PHE A N 1
ATOM 856 C CA . PHE A 1 105 ? -6.736 10.465 9.768 1.00 86.06 105 PHE A CA 1
ATOM 857 C C . PHE A 1 105 ? -5.570 10.412 10.765 1.00 86.06 105 PHE A C 1
ATOM 859 O O . PHE A 1 105 ? -4.395 10.460 10.408 1.00 86.06 105 PHE A O 1
ATOM 866 N N . VAL A 1 106 ? -5.889 10.237 12.048 1.00 82.19 106 VAL A N 1
ATOM 867 C CA . VAL A 1 106 ? -4.874 10.023 13.090 1.00 82.19 106 VAL A CA 1
ATOM 868 C C . VAL A 1 106 ? -4.664 8.525 13.327 1.00 82.19 106 VAL A C 1
ATOM 870 O O . VAL A 1 106 ? -5.293 7.921 14.191 1.00 82.19 106 VAL A O 1
ATOM 873 N N . GLY A 1 107 ? -3.762 7.917 12.556 1.00 88.94 107 GLY A N 1
ATOM 874 C CA . GLY A 1 107 ? -3.323 6.532 12.764 1.00 88.94 107 GLY A CA 1
ATOM 875 C C . GLY A 1 107 ? -4.429 5.491 12.554 1.00 88.94 107 GLY A C 1
ATOM 876 O O . GLY A 1 107 ? -4.961 5.375 11.453 1.00 88.94 107 GLY A O 1
ATOM 877 N N . PHE A 1 108 ? -4.726 4.718 13.603 1.00 96.50 108 PHE A N 1
ATOM 878 C CA . PHE A 1 108 ? -5.664 3.591 13.606 1.00 96.50 108 PHE A CA 1
ATOM 879 C C . PHE A 1 108 ? -6.988 3.936 14.301 1.00 96.50 108 PHE A C 1
ATOM 881 O O . PHE A 1 108 ? -6.978 4.360 15.459 1.00 96.50 108 PHE A O 1
ATOM 888 N N . GLN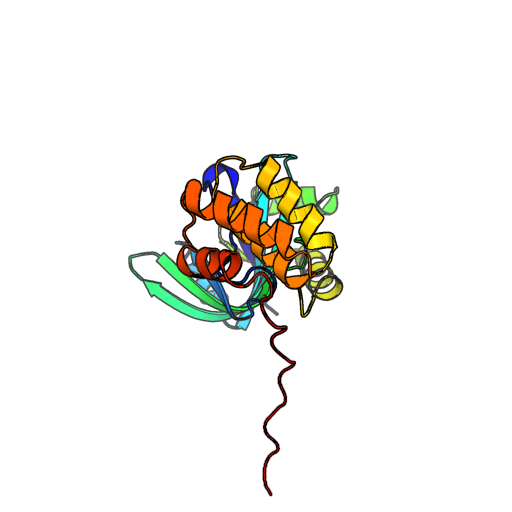 A 1 109 ? -8.133 3.681 13.661 1.00 96.38 109 GLN A N 1
ATOM 889 C CA . GLN A 1 109 ? -9.450 3.903 14.275 1.00 96.38 109 GLN A CA 1
ATOM 890 C C . GLN A 1 109 ? -10.564 3.017 13.704 1.00 96.38 109 GLN A C 1
ATOM 892 O O . GLN A 1 109 ? -10.474 2.529 12.581 1.00 96.38 109 GLN A O 1
ATOM 897 N N . SER A 1 110 ? -11.646 2.841 14.473 1.00 97.00 110 SER A N 1
ATOM 898 C CA . SER A 1 110 ? -12.877 2.207 13.979 1.00 97.00 110 SER A CA 1
ATOM 899 C C . SER A 1 110 ? -13.626 3.151 13.044 1.00 97.00 110 SER A C 1
ATOM 901 O O . SER A 1 110 ? -13.788 4.331 13.349 1.00 97.00 110 SER A O 1
ATOM 903 N N . ILE A 1 111 ? -14.129 2.608 11.941 1.00 97.25 111 ILE A N 1
ATOM 904 C CA . ILE A 1 111 ? -15.001 3.293 10.978 1.00 97.25 111 ILE A CA 1
ATOM 905 C C . ILE A 1 111 ? -16.286 2.493 10.712 1.00 97.25 111 ILE A C 1
ATOM 907 O O . ILE A 1 111 ? -17.008 2.777 9.762 1.00 97.25 111 ILE A O 1
ATOM 911 N N . ASP A 1 112 ? -16.586 1.504 11.557 1.00 94.06 112 ASP A N 1
ATOM 912 C CA . ASP A 1 112 ? -17.741 0.599 11.477 1.00 94.06 112 ASP A CA 1
ATOM 913 C C . ASP A 1 112 ? -19.090 1.311 11.289 1.00 94.06 112 ASP A C 1
ATOM 915 O O . ASP A 1 112 ? -19.962 0.813 10.581 1.00 94.06 112 ASP A O 1
ATOM 919 N N . ARG A 1 113 ? -19.258 2.490 11.894 1.00 93.62 113 ARG A N 1
ATOM 920 C CA . ARG A 1 113 ? -20.486 3.300 11.802 1.00 93.62 113 ARG A CA 1
ATOM 921 C C . ARG A 1 113 ? -20.430 4.395 10.740 1.00 93.62 113 ARG A C 1
ATOM 923 O O . ARG A 1 113 ? -21.375 5.174 10.624 1.00 93.62 113 ARG A O 1
ATOM 930 N N . HIS A 1 114 ? -19.334 4.505 9.993 1.00 95.38 114 HIS A N 1
ATOM 931 C CA . HIS A 1 114 ? -19.184 5.547 8.989 1.00 95.38 114 HIS A CA 1
ATOM 932 C C . HIS A 1 114 ? -19.728 5.075 7.628 1.00 95.38 114 HIS A C 1
ATOM 934 O O . HIS A 1 114 ? -19.257 4.058 7.121 1.00 95.38 114 HIS A O 1
ATOM 940 N N . PRO A 1 115 ? -20.638 5.821 6.966 1.00 95.75 115 PRO A N 1
ATOM 941 C CA . PRO A 1 115 ? -21.193 5.417 5.666 1.00 95.75 115 PRO A CA 1
ATOM 942 C C . PRO A 1 115 ? -20.126 5.151 4.594 1.00 95.75 115 PRO A C 1
ATOM 944 O O . PRO A 1 115 ? -20.226 4.203 3.821 1.00 95.75 115 PRO A O 1
ATOM 947 N N . PHE A 1 116 ? -19.050 5.943 4.605 1.00 97.12 116 PHE A N 1
ATOM 948 C CA . PHE A 1 116 ? -17.918 5.793 3.684 1.00 97.12 116 PHE A CA 1
ATOM 949 C C . PHE A 1 116 ? -17.166 4.452 3.814 1.00 97.12 116 PHE A C 1
ATOM 951 O O . PHE A 1 116 ? -16.449 4.074 2.892 1.00 97.12 116 PHE A O 1
ATOM 958 N N . ALA A 1 117 ? -17.345 3.688 4.901 1.00 97.44 117 ALA A N 1
ATOM 959 C CA . ALA A 1 117 ? -16.782 2.340 5.004 1.00 97.44 117 ALA A CA 1
ATOM 960 C C . ALA A 1 117 ? -17.340 1.400 3.918 1.00 97.44 117 ALA A C 1
ATOM 962 O O . ALA A 1 117 ? -16.607 0.558 3.403 1.00 97.44 117 ALA A O 1
ATOM 963 N N . ALA A 1 118 ? -18.604 1.582 3.511 1.00 97.06 118 ALA A N 1
ATOM 964 C CA . ALA A 1 118 ? -19.184 0.848 2.388 1.00 97.06 118 ALA A CA 1
ATOM 965 C C 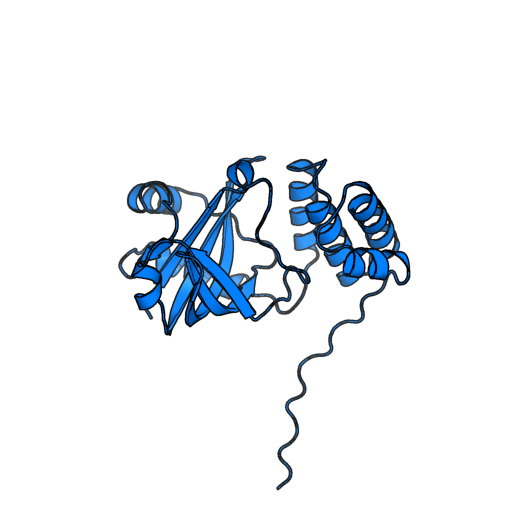. ALA A 1 118 ? -18.522 1.233 1.053 1.00 97.06 118 ALA A C 1
ATOM 967 O O . ALA A 1 118 ? -18.274 0.366 0.217 1.00 97.06 118 ALA A O 1
ATOM 968 N N . THR A 1 119 ? -18.173 2.512 0.873 1.00 98.00 119 THR A N 1
ATOM 969 C CA . THR A 1 119 ? -17.426 2.992 -0.300 1.00 98.00 119 THR A CA 1
ATOM 970 C C . THR A 1 119 ? -16.031 2.379 -0.359 1.00 98.00 119 THR A C 1
ATOM 972 O O . THR A 1 119 ? -15.644 1.877 -1.411 1.00 98.00 119 THR A O 1
ATOM 975 N N . LEU A 1 120 ? -15.297 2.354 0.760 1.00 98.38 120 LEU A N 1
ATOM 976 C CA . LEU A 1 120 ? -13.981 1.705 0.832 1.00 98.38 120 LEU A CA 1
ATOM 977 C C . LEU A 1 120 ? -14.070 0.210 0.523 1.00 98.38 120 LEU A C 1
ATOM 979 O O . LEU A 1 120 ? -13.266 -0.304 -0.250 1.00 98.38 120 LEU A O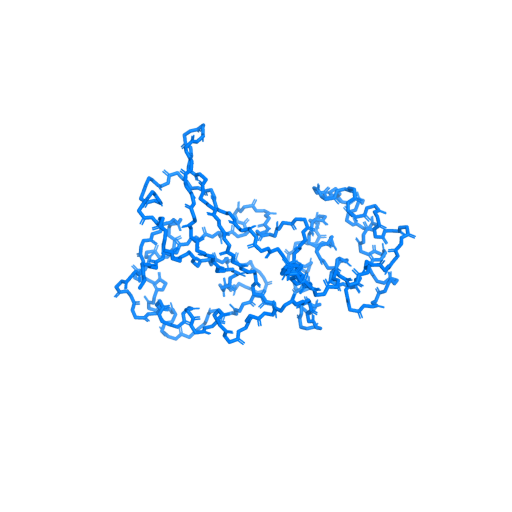 1
ATOM 983 N N . HIS A 1 121 ? -15.076 -0.471 1.078 1.00 98.00 121 HIS A N 1
ATOM 984 C CA . HIS A 1 121 ? -15.314 -1.881 0.794 1.00 98.00 121 HIS A CA 1
ATOM 985 C C . HIS A 1 121 ? -15.543 -2.127 -0.697 1.00 98.00 121 HIS A C 1
ATOM 987 O O . HIS A 1 121 ? -14.883 -2.977 -1.289 1.00 98.00 121 HIS A O 1
ATOM 993 N N . ARG A 1 122 ? -16.447 -1.357 -1.310 1.00 97.88 122 ARG A N 1
ATOM 994 C CA . ARG A 1 122 ? -16.759 -1.470 -2.735 1.00 97.88 122 ARG A CA 1
ATOM 995 C C . ARG A 1 122 ? -15.525 -1.206 -3.598 1.00 97.88 122 ARG A C 1
ATOM 997 O O . ARG A 1 122 ? -15.218 -2.024 -4.450 1.00 97.88 122 ARG A O 1
ATOM 1004 N N . LEU A 1 123 ? -14.777 -0.132 -3.331 1.00 97.88 123 LEU A N 1
ATOM 1005 C CA . LEU A 1 123 ? -13.533 0.168 -4.051 1.00 97.88 123 LEU A CA 1
ATOM 1006 C C . LEU A 1 123 ? -12.505 -0.965 -3.935 1.00 97.88 123 LEU A C 1
ATOM 1008 O O . LEU A 1 123 ? -11.860 -1.296 -4.924 1.00 97.88 123 LEU A O 1
ATOM 1012 N N . ALA A 1 124 ? -12.358 -1.572 -2.753 1.00 97.56 124 ALA A N 1
ATOM 1013 C CA . ALA A 1 124 ? -11.464 -2.712 -2.578 1.00 97.56 124 ALA A CA 1
ATOM 1014 C C . ALA A 1 124 ? -11.893 -3.904 -3.451 1.00 97.56 124 ALA A C 1
ATOM 1016 O O . ALA A 1 124 ? -11.053 -4.477 -4.137 1.00 97.56 124 ALA A O 1
ATOM 1017 N N . GLN A 1 125 ? -13.188 -4.241 -3.476 1.00 96.69 125 GLN A N 1
ATOM 1018 C CA . GLN A 1 125 ? -13.696 -5.348 -4.295 1.00 96.69 125 GLN A CA 1
ATOM 1019 C C . GLN A 1 125 ? -13.587 -5.064 -5.800 1.00 96.69 125 GLN A C 1
ATOM 1021 O O . GLN A 1 125 ? -13.089 -5.914 -6.534 1.00 96.69 125 GLN A O 1
ATOM 1026 N N . ASP A 1 126 ? -13.998 -3.873 -6.244 1.00 96.38 126 ASP A N 1
ATOM 1027 C CA . ASP A 1 126 ? -14.015 -3.472 -7.658 1.00 96.38 126 ASP A CA 1
ATOM 1028 C C . ASP A 1 126 ? -12.600 -3.453 -8.271 1.00 96.38 126 ASP A C 1
ATOM 1030 O O . ASP A 1 126 ? -12.432 -3.694 -9.465 1.00 96.38 126 ASP A O 1
ATOM 1034 N N . HIS A 1 127 ? -11.577 -3.182 -7.451 1.00 94.56 127 HIS A N 1
ATOM 1035 C CA . HIS A 1 127 ? -10.177 -3.050 -7.875 1.00 94.56 127 HIS A CA 1
ATOM 1036 C C . HIS A 1 127 ? -9.260 -4.142 -7.319 1.00 94.56 127 HIS A C 1
ATOM 1038 O O . HIS A 1 127 ? -8.033 -3.990 -7.285 1.00 94.56 127 HIS A O 1
ATOM 1044 N N . ARG A 1 128 ? -9.841 -5.261 -6.885 1.00 93.12 128 ARG A N 1
ATOM 1045 C CA . ARG A 1 128 ? -9.072 -6.454 -6.559 1.00 93.12 128 ARG A CA 1
ATOM 1046 C C . ARG A 1 128 ? -8.485 -7.033 -7.844 1.00 93.12 128 ARG A C 1
ATOM 1048 O O . ARG A 1 128 ? -9.217 -7.363 -8.771 1.00 93.12 128 ARG A O 1
ATOM 1055 N N . ALA A 1 129 ? -7.173 -7.236 -7.852 1.00 90.69 129 ALA A N 1
ATOM 1056 C CA . ALA A 1 129 ? -6.490 -7.961 -8.911 1.00 90.69 129 ALA A CA 1
ATOM 1057 C C . ALA A 1 129 ? -5.696 -9.140 -8.340 1.00 90.69 129 ALA A C 1
ATOM 1059 O O . ALA A 1 129 ? -5.171 -9.098 -7.218 1.00 90.69 129 ALA A O 1
ATOM 1060 N N . ASP A 1 130 ? -5.609 -10.206 -9.132 1.00 87.69 130 ASP A N 1
ATOM 1061 C CA . ASP A 1 130 ? -4.801 -11.370 -8.779 1.00 87.69 130 ASP A CA 1
ATOM 1062 C C . ASP A 1 130 ? -3.319 -11.189 -9.159 1.00 87.69 130 ASP A C 1
ATOM 1064 O O . ASP A 1 130 ? -2.452 -11.813 -8.545 1.00 87.69 130 ASP A O 1
ATOM 1068 N N . ASP A 1 131 ? -3.028 -10.277 -10.094 1.00 88.31 131 ASP A N 1
ATOM 1069 C CA . ASP A 1 131 ? -1.683 -9.969 -10.586 1.00 88.31 131 ASP A CA 1
ATOM 1070 C C . ASP A 1 131 ? -1.525 -8.479 -10.947 1.00 88.31 131 ASP A C 1
ATOM 1072 O O . ASP A 1 131 ? -2.483 -7.701 -10.943 1.00 88.31 131 ASP A O 1
ATOM 1076 N N . VAL A 1 132 ? -0.294 -8.093 -11.275 1.00 90.75 132 VAL A N 1
ATOM 1077 C CA . VAL A 1 132 ? 0.086 -6.751 -11.716 1.00 90.75 132 VAL A CA 1
ATOM 1078 C C . VAL A 1 132 ? -0.562 -6.401 -13.057 1.00 90.75 132 VAL A C 1
ATOM 1080 O O . VAL A 1 132 ? -0.496 -7.164 -14.019 1.00 90.75 132 VAL A O 1
ATOM 1083 N N . THR A 1 133 ? -1.137 -5.202 -13.141 1.00 89.19 133 THR A N 1
ATOM 1084 C CA . THR A 1 133 ? -1.735 -4.653 -14.365 1.00 89.19 133 THR A CA 1
ATOM 1085 C C . THR A 1 133 ? -0.827 -3.599 -15.003 1.00 89.19 133 THR A C 1
ATOM 1087 O O . THR A 1 133 ? 0.047 -3.027 -14.348 1.00 89.19 133 THR A O 1
ATOM 1090 N N . ALA A 1 134 ? -1.050 -3.285 -16.283 1.00 89.25 134 ALA A N 1
ATOM 1091 C CA . ALA A 1 134 ? -0.335 -2.193 -16.953 1.00 89.25 134 ALA A CA 1
ATOM 1092 C C . ALA A 1 134 ? -0.538 -0.835 -16.245 1.00 89.25 134 ALA A C 1
ATOM 1094 O O . ALA A 1 134 ? 0.371 -0.007 -16.215 1.00 89.25 134 ALA A O 1
ATOM 1095 N N . ASP A 1 135 ? -1.684 -0.631 -15.591 1.00 93.19 135 ASP A N 1
ATOM 1096 C CA . ASP A 1 135 ? -1.974 0.588 -14.827 1.00 93.19 135 ASP A CA 1
ATOM 1097 C C . ASP A 1 135 ? -1.044 0.764 -13.614 1.00 93.19 135 ASP A C 1
ATOM 1099 O O . ASP A 1 135 ? -0.738 1.896 -13.215 1.00 93.19 135 ASP A O 1
ATOM 1103 N N . ALA A 1 136 ? -0.516 -0.336 -13.060 1.00 95.06 136 ALA A N 1
ATOM 1104 C CA . ALA A 1 136 ? 0.485 -0.288 -11.998 1.00 95.06 136 ALA A CA 1
ATOM 1105 C C . ALA A 1 136 ? 1.799 0.362 -12.470 1.00 95.06 136 ALA A C 1
ATOM 1107 O O . ALA A 1 136 ? 2.439 1.068 -11.690 1.00 95.06 136 ALA A O 1
ATOM 1108 N N . VAL A 1 137 ? 2.172 0.226 -13.753 1.00 94.94 137 VAL A N 1
ATOM 1109 C CA . VAL A 1 137 ? 3.362 0.890 -14.330 1.00 94.94 137 VAL A CA 1
ATOM 1110 C C . VAL A 1 137 ? 3.218 2.406 -14.234 1.00 94.94 137 VAL A C 1
ATOM 1112 O O . VAL A 1 137 ? 4.135 3.108 -13.788 1.00 94.94 137 VAL A O 1
ATOM 1115 N N . ALA A 1 138 ? 2.054 2.924 -14.633 1.00 95.00 138 ALA A N 1
ATOM 1116 C CA . ALA A 1 138 ? 1.770 4.353 -14.594 1.00 95.00 138 ALA A CA 1
ATOM 1117 C C . ALA A 1 138 ? 1.765 4.873 -13.151 1.00 95.00 138 ALA A C 1
ATOM 1119 O O . ALA A 1 138 ? 2.283 5.959 -12.882 1.00 95.00 138 ALA A O 1
ATOM 1120 N N . PHE A 1 139 ? 1.216 4.096 -12.214 1.00 95.81 139 PHE A N 1
ATOM 1121 C CA . PHE A 1 139 ? 1.239 4.430 -10.793 1.00 95.81 139 PHE A CA 1
ATOM 1122 C C . PHE A 1 139 ? 2.666 4.476 -10.224 1.00 95.81 139 PHE A C 1
ATOM 1124 O O . PHE A 1 139 ? 3.072 5.510 -9.691 1.00 95.81 139 PHE A O 1
ATOM 1131 N N . CYS A 1 140 ? 3.461 3.419 -10.402 1.00 96.38 140 CYS A N 1
ATOM 1132 C CA . CYS A 1 140 ? 4.848 3.374 -9.935 1.00 96.38 140 CYS A CA 1
ATOM 1133 C C . CYS A 1 140 ? 5.717 4.461 -10.581 1.00 96.38 140 CYS A C 1
ATOM 1135 O O . CYS A 1 140 ? 6.582 5.031 -9.924 1.00 96.38 140 CYS A O 1
ATOM 1137 N N . SER A 1 141 ? 5.457 4.831 -11.836 1.00 96.00 141 SER A N 1
ATOM 1138 C CA . SER A 1 141 ? 6.155 5.953 -12.478 1.00 96.00 141 SER A CA 1
ATOM 1139 C C . SER A 1 141 ? 5.889 7.290 -11.781 1.00 96.00 141 SER A C 1
ATOM 1141 O O . SER A 1 141 ? 6.812 8.088 -11.623 1.00 96.00 141 SER A O 1
ATOM 1143 N N . ARG A 1 142 ? 4.660 7.523 -11.299 1.00 94.94 142 ARG A N 1
ATOM 1144 C CA . ARG A 1 142 ? 4.347 8.703 -10.474 1.00 94.94 142 ARG A CA 1
ATOM 1145 C C . ARG A 1 142 ? 5.007 8.636 -9.098 1.00 94.94 142 ARG A C 1
ATOM 1147 O O . ARG A 1 142 ? 5.447 9.670 -8.598 1.00 94.94 142 ARG A O 1
ATOM 1154 N N . LEU A 1 143 ? 5.118 7.446 -8.503 1.00 94.75 143 LEU A N 1
ATOM 1155 C CA . LEU A 1 143 ? 5.859 7.265 -7.251 1.00 94.75 143 LEU A CA 1
ATOM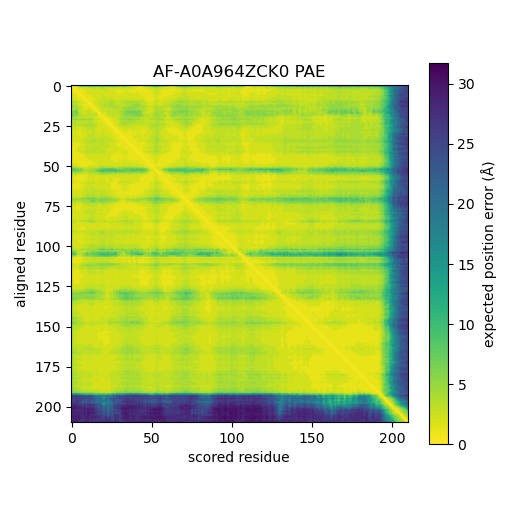 1156 C C . LEU A 1 143 ? 7.341 7.611 -7.411 1.00 94.75 143 LEU A C 1
ATOM 1158 O O . LEU A 1 143 ? 7.848 8.406 -6.628 1.00 94.75 143 LEU A O 1
ATOM 1162 N N . VAL A 1 144 ? 8.006 7.108 -8.455 1.00 95.88 144 VAL A N 1
ATOM 1163 C CA . VAL A 1 144 ? 9.405 7.462 -8.756 1.00 95.88 144 VAL A CA 1
ATOM 1164 C C . VAL A 1 144 ? 9.562 8.972 -8.944 1.00 95.88 144 VAL A C 1
ATOM 1166 O O . VAL A 1 144 ? 10.490 9.564 -8.408 1.00 95.88 144 VAL A O 1
ATOM 1169 N N . ALA A 1 145 ? 8.625 9.634 -9.630 1.00 94.50 145 ALA A N 1
ATOM 1170 C CA . ALA A 1 145 ? 8.660 11.092 -9.773 1.00 94.50 145 ALA A CA 1
ATOM 1171 C C . ALA A 1 145 ? 8.464 11.843 -8.437 1.00 94.50 145 ALA A C 1
ATOM 1173 O O . ALA A 1 145 ? 8.953 12.961 -8.275 1.00 94.50 145 ALA A O 1
ATOM 1174 N N . SER A 1 146 ? 7.746 11.244 -7.484 1.00 92.38 146 SER A N 1
ATOM 1175 C CA . SER A 1 146 ? 7.507 11.814 -6.150 1.00 92.38 146 SER A CA 1
ATOM 1176 C C . SER A 1 146 ? 8.691 11.634 -5.207 1.00 92.38 146 SER A C 1
ATOM 1178 O O . SER A 1 146 ? 8.919 12.489 -4.353 1.00 92.38 146 SER A O 1
ATOM 1180 N N . PHE A 1 147 ? 9.424 10.532 -5.367 1.00 93.19 147 PHE A N 1
ATOM 1181 C CA . PHE A 1 147 ? 10.540 10.123 -4.519 1.00 93.19 147 PHE A CA 1
ATOM 1182 C C . PHE A 1 147 ? 11.754 9.734 -5.389 1.00 93.19 147 PHE A C 1
ATOM 1184 O O . PHE A 1 147 ? 12.141 8.567 -5.411 1.00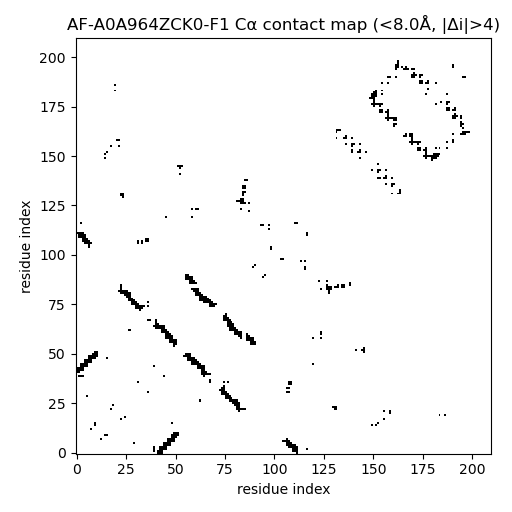 93.19 147 PHE A O 1
ATOM 1191 N N . PRO A 1 148 ? 12.355 10.682 -6.133 1.00 92.75 148 PRO A N 1
ATOM 1192 C CA . PRO A 1 148 ? 13.367 10.371 -7.151 1.00 92.75 148 PRO A CA 1
ATOM 1193 C C . PRO A 1 148 ? 14.645 9.730 -6.594 1.00 92.75 148 PRO A C 1
ATOM 1195 O O . PRO A 1 148 ? 15.310 8.982 -7.308 1.00 92.75 148 PRO A O 1
ATOM 1198 N N . ASP A 1 149 ? 14.955 9.990 -5.324 1.00 93.88 149 ASP A N 1
ATOM 1199 C CA . ASP A 1 149 ? 16.155 9.491 -4.647 1.00 93.88 149 ASP A CA 1
ATOM 1200 C C . ASP A 1 149 ? 15.875 8.269 -3.752 1.00 93.88 149 ASP A C 1
ATOM 1202 O O . ASP A 1 149 ? 16.755 7.820 -3.023 1.00 93.88 149 ASP A O 1
ATOM 1206 N N . ASN A 1 150 ? 14.655 7.722 -3.786 1.00 94.94 150 ASN A N 1
ATOM 1207 C CA . ASN A 1 150 ? 14.289 6.540 -3.011 1.00 94.94 150 ASN A CA 1
ATOM 1208 C C . ASN A 1 150 ? 14.501 5.271 -3.866 1.00 94.94 150 ASN A C 1
ATOM 1210 O O . ASN A 1 150 ? 13.874 5.092 -4.912 1.00 94.94 150 ASN A O 1
ATOM 1214 N N . GLY A 1 151 ? 15.398 4.383 -3.425 1.00 96.81 151 GLY A N 1
ATOM 1215 C CA . GLY A 1 151 ? 15.699 3.131 -4.128 1.00 96.81 151 GLY A CA 1
ATOM 1216 C C . GLY A 1 151 ? 14.518 2.155 -4.186 1.00 96.81 151 GLY A C 1
ATOM 1217 O O . GLY A 1 151 ? 14.356 1.450 -5.181 1.00 96.81 151 GLY A O 1
ATOM 1218 N N . ASP A 1 152 ? 13.647 2.151 -3.179 1.00 96.69 152 ASP A N 1
ATOM 1219 C CA . ASP A 1 152 ? 12.524 1.215 -3.077 1.00 96.69 152 ASP A CA 1
ATOM 1220 C C . ASP A 1 152 ? 11.447 1.504 -4.117 1.00 96.69 152 ASP A C 1
ATOM 1222 O O . ASP A 1 152 ? 10.940 0.583 -4.751 1.00 96.69 152 ASP A O 1
ATOM 1226 N N . VAL A 1 153 ? 11.142 2.777 -4.399 1.00 96.38 153 VAL A N 1
ATOM 1227 C CA . VAL A 1 153 ? 10.157 3.104 -5.450 1.00 96.38 153 VAL A CA 1
ATOM 1228 C C . VAL A 1 153 ? 10.624 2.698 -6.847 1.00 96.38 153 VAL A C 1
ATOM 1230 O O . VAL A 1 153 ? 9.797 2.360 -7.699 1.00 96.38 153 VAL A O 1
ATOM 1233 N N . LEU A 1 154 ? 11.938 2.681 -7.079 1.00 97.81 154 LEU A N 1
ATOM 1234 C CA . LEU A 1 154 ? 12.529 2.140 -8.301 1.00 97.81 154 LEU A CA 1
ATOM 1235 C C . LEU A 1 154 ? 12.455 0.618 -8.321 1.00 97.81 154 LEU A C 1
ATOM 1237 O O . LEU A 1 154 ? 12.077 0.055 -9.345 1.00 97.81 154 LEU A O 1
ATOM 1241 N N . TYR A 1 155 ? 12.727 -0.044 -7.194 1.00 97.75 155 TYR A N 1
ATOM 1242 C CA . TYR A 1 155 ? 12.529 -1.485 -7.070 1.00 97.75 155 TYR A CA 1
ATOM 1243 C C . TYR A 1 155 ? 11.070 -1.881 -7.350 1.00 97.75 155 TYR A C 1
ATOM 1245 O O . TYR A 1 155 ? 10.824 -2.778 -8.155 1.00 97.75 155 TYR A O 1
ATOM 1253 N N . TYR A 1 156 ? 10.087 -1.174 -6.785 1.00 97.12 156 TYR A N 1
ATOM 1254 C CA . TYR A 1 156 ? 8.672 -1.461 -7.029 1.00 97.12 156 TYR A CA 1
ATOM 1255 C C . TYR A 1 156 ? 8.314 -1.342 -8.513 1.00 97.12 156 TYR A C 1
ATOM 1257 O O . TYR A 1 156 ? 7.612 -2.198 -9.054 1.00 97.12 156 TYR A O 1
ATOM 1265 N N . ARG A 1 157 ? 8.827 -0.315 -9.206 1.00 97.25 157 ARG A N 1
ATOM 1266 C CA . ARG A 1 157 ? 8.612 -0.174 -10.652 1.00 97.25 157 ARG A CA 1
ATOM 1267 C C . ARG A 1 157 ? 9.337 -1.263 -11.449 1.00 97.25 157 ARG A C 1
ATOM 1269 O O . ARG A 1 157 ? 8.747 -1.798 -12.385 1.00 97.25 157 ARG A O 1
ATOM 1276 N N . ALA A 1 158 ? 10.552 -1.647 -11.051 1.00 97.38 158 ALA A N 1
ATOM 1277 C CA . ALA A 1 158 ? 11.291 -2.758 -11.650 1.00 97.38 158 ALA A CA 1
ATOM 1278 C C . ALA A 1 158 ? 10.518 -4.078 -11.538 1.00 97.38 158 ALA A C 1
ATOM 1280 O O . ALA A 1 158 ? 10.377 -4.809 -12.521 1.00 97.38 158 ALA A O 1
ATOM 1281 N N . PHE A 1 159 ? 9.971 -4.354 -10.351 1.00 96.62 159 PHE A N 1
ATOM 1282 C CA . PHE A 1 159 ? 9.124 -5.511 -10.103 1.00 96.62 159 PHE A CA 1
ATOM 1283 C C . PHE A 1 159 ? 7.927 -5.506 -11.055 1.00 96.62 159 PHE A C 1
ATOM 1285 O O . PHE A 1 159 ? 7.729 -6.472 -11.790 1.00 96.62 159 PHE A O 1
ATOM 1292 N N . VAL A 1 160 ? 7.188 -4.395 -11.126 1.00 96.56 160 VAL A N 1
ATOM 1293 C CA . VAL A 1 160 ? 6.045 -4.241 -12.037 1.00 96.56 160 VAL A CA 1
ATOM 1294 C C . VAL A 1 160 ? 6.447 -4.467 -13.496 1.00 96.56 160 VAL A C 1
ATOM 1296 O O . VAL A 1 160 ? 5.799 -5.263 -14.174 1.00 96.56 160 VAL A O 1
ATOM 1299 N N . TYR A 1 161 ? 7.535 -3.852 -13.973 1.00 96.69 161 TYR A N 1
ATOM 1300 C CA . TYR A 1 161 ? 8.041 -4.066 -15.333 1.00 96.69 161 TYR A CA 1
ATOM 1301 C C . TYR A 1 161 ? 8.338 -5.538 -15.620 1.00 96.69 161 TYR A C 1
ATOM 1303 O O . TYR A 1 161 ? 7.983 -6.034 -16.689 1.00 96.69 161 TYR A O 1
ATOM 1311 N N . SER A 1 162 ? 8.929 -6.258 -14.664 1.00 95.31 162 SER A N 1
ATOM 1312 C CA . SER A 1 162 ? 9.222 -7.685 -14.829 1.00 95.31 162 SER A CA 1
ATOM 1313 C C . SER A 1 162 ? 7.950 -8.524 -14.997 1.00 95.31 162 SER A C 1
ATOM 1315 O O . SER A 1 162 ? 7.941 -9.472 -15.782 1.00 95.31 162 SER A O 1
ATOM 1317 N N . ARG A 1 163 ? 6.858 -8.148 -14.312 1.00 94.06 163 ARG A N 1
ATOM 1318 C CA . ARG A 1 163 ? 5.559 -8.834 -14.380 1.00 94.06 163 ARG A CA 1
ATOM 1319 C C . ARG A 1 163 ? 4.835 -8.581 -15.696 1.00 94.06 163 ARG A C 1
ATOM 1321 O O . ARG A 1 163 ? 4.216 -9.496 -16.225 1.00 94.06 163 ARG A O 1
ATOM 1328 N N . VAL A 1 164 ? 4.949 -7.370 -16.245 1.00 94.19 164 VAL A N 1
ATOM 1329 C CA . VAL A 1 164 ? 4.322 -7.005 -17.529 1.00 94.19 164 VAL A CA 1
ATOM 1330 C C . VAL A 1 164 ? 5.200 -7.321 -18.751 1.00 94.19 164 VAL A C 1
ATOM 1332 O O . VAL A 1 164 ? 4.851 -6.960 -19.870 1.00 94.19 164 VAL A O 1
ATOM 1335 N N . GLY A 1 165 ? 6.331 -8.011 -18.559 1.00 93.44 165 GLY A N 1
ATOM 1336 C CA . GLY A 1 165 ? 7.207 -8.472 -19.643 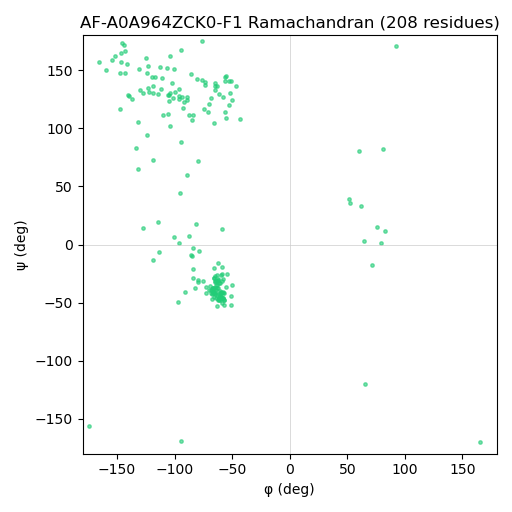1.00 93.44 165 GLY A CA 1
ATOM 1337 C C . GLY A 1 165 ? 8.196 -7.428 -20.177 1.00 93.44 165 GLY A C 1
ATOM 1338 O O . GLY A 1 165 ? 8.855 -7.667 -21.187 1.00 93.44 165 GLY A O 1
ATOM 1339 N N . GLU A 1 166 ? 8.363 -6.292 -19.500 1.00 94.56 166 GLU A N 1
ATOM 1340 C CA . GLU A 1 166 ? 9.314 -5.237 -19.870 1.00 94.56 166 GLU A CA 1
ATOM 1341 C C . GLU A 1 166 ? 10.699 -5.462 -19.234 1.00 94.56 166 GLU A C 1
ATOM 1343 O O . GLU A 1 166 ? 11.224 -4.632 -18.489 1.00 94.56 166 GLU A O 1
ATOM 1348 N N . ALA A 1 167 ? 11.312 -6.604 -19.555 1.00 94.50 167 ALA A N 1
ATOM 1349 C CA . ALA A 1 167 ? 12.541 -7.105 -18.931 1.00 94.50 167 ALA A CA 1
ATOM 1350 C C . ALA A 1 167 ? 13.696 -6.087 -18.880 1.00 94.50 167 ALA A C 1
ATOM 1352 O O . ALA A 1 167 ? 14.340 -5.924 -17.845 1.00 94.50 167 ALA A O 1
ATOM 1353 N N . LEU A 1 168 ? 13.946 -5.369 -19.980 1.00 95.12 168 LEU A N 1
ATOM 1354 C CA . LEU A 1 168 ? 15.033 -4.388 -20.041 1.00 95.12 168 LEU A CA 1
ATOM 1355 C C . LEU A 1 168 ? 14.776 -3.194 -19.111 1.00 95.12 168 LEU A C 1
ATOM 1357 O O . LEU A 1 168 ? 15.689 -2.738 -18.427 1.00 95.12 168 LEU A O 1
ATOM 1361 N N . ARG A 1 169 ? 13.533 -2.696 -19.052 1.00 96.94 169 ARG A N 1
ATOM 1362 C CA . ARG A 1 169 ? 13.181 -1.599 -18.139 1.00 96.94 169 ARG A CA 1
ATOM 1363 C C . ARG A 1 169 ? 13.253 -2.050 -16.684 1.00 96.94 169 ARG A C 1
ATOM 1365 O O . ARG A 1 169 ? 13.764 -1.303 -15.855 1.00 96.94 169 ARG A O 1
ATOM 1372 N N . ALA A 1 170 ? 12.832 -3.284 -16.399 1.00 97.25 170 ALA A N 1
ATOM 1373 C CA . ALA A 1 170 ? 12.982 -3.888 -15.079 1.00 97.25 170 ALA A CA 1
ATOM 1374 C C . ALA A 1 170 ? 14.452 -3.927 -14.632 1.00 97.25 170 ALA A C 1
ATOM 1376 O O . ALA A 1 170 ? 14.768 -3.486 -13.531 1.00 97.25 170 ALA A O 1
ATOM 1377 N N . GLN A 1 171 ? 15.362 -4.385 -15.498 1.00 97.12 171 GLN A N 1
ATOM 1378 C CA . GLN A 1 171 ? 16.799 -4.427 -15.204 1.00 97.12 171 GLN A CA 1
ATOM 1379 C C . GLN A 1 171 ? 17.380 -3.037 -14.927 1.00 97.12 171 GLN A C 1
ATOM 1381 O O . GLN A 1 171 ? 18.122 -2.867 -13.960 1.00 97.12 171 GLN A O 1
ATOM 1386 N N . LEU A 1 172 ? 17.038 -2.042 -15.752 1.00 97.38 172 LEU A N 1
ATOM 1387 C CA . LEU A 1 172 ? 17.524 -0.670 -15.584 1.00 97.38 172 LEU A CA 1
ATOM 1388 C C . LEU A 1 172 ? 17.084 -0.071 -14.242 1.00 97.38 172 LEU A C 1
ATOM 1390 O O . LEU A 1 172 ? 17.916 0.469 -13.511 1.00 97.38 172 LEU A O 1
ATOM 1394 N N . ASP A 1 173 ? 15.805 -0.213 -13.891 1.00 98.12 173 ASP A N 1
ATOM 1395 C CA . ASP A 1 173 ? 15.292 0.274 -12.610 1.00 98.12 173 ASP A CA 1
ATOM 1396 C C . ASP A 1 173 ? 15.878 -0.500 -11.424 1.00 98.12 173 ASP A C 1
ATOM 1398 O O . ASP A 1 173 ? 16.209 0.111 -10.412 1.00 98.12 173 ASP A O 1
ATOM 1402 N N . ALA A 1 174 ? 16.079 -1.815 -11.547 1.00 98.06 174 ALA A N 1
ATOM 1403 C CA . ALA A 1 174 ? 16.688 -2.625 -10.495 1.00 98.06 174 ALA A CA 1
ATOM 1404 C C . ALA A 1 174 ? 18.152 -2.230 -10.233 1.00 98.06 174 ALA A C 1
ATOM 1406 O O . ALA A 1 174 ? 18.558 -2.076 -9.081 1.00 98.06 174 ALA A O 1
ATOM 1407 N N . HIS A 1 175 ? 18.942 -1.986 -11.285 1.00 97.94 175 HIS A N 1
ATOM 1408 C CA . HIS A 1 175 ? 20.295 -1.443 -11.140 1.00 97.94 175 HIS A CA 1
ATOM 1409 C C . HIS A 1 175 ? 20.291 -0.080 -10.446 1.00 97.94 175 HIS A C 1
ATOM 1411 O O . HIS A 1 175 ? 21.135 0.190 -9.589 1.00 97.94 175 HIS A O 1
ATOM 1417 N N . GLN A 1 176 ? 19.333 0.775 -10.797 1.00 98.25 176 GLN A N 1
ATOM 1418 C CA . GLN A 1 176 ? 19.200 2.088 -10.189 1.00 98.25 176 GLN A CA 1
ATOM 1419 C C . GLN A 1 176 ? 18.774 2.006 -8.715 1.00 98.25 176 GLN A C 1
ATOM 1421 O O . GLN A 1 176 ? 19.336 2.721 -7.888 1.00 98.25 176 GLN A O 1
ATOM 1426 N N . ALA A 1 177 ? 17.841 1.114 -8.380 1.00 98.19 177 ALA A N 1
ATOM 1427 C CA . ALA A 1 177 ? 17.409 0.837 -7.013 1.00 98.19 177 ALA A CA 1
ATOM 1428 C C . ALA A 1 177 ? 18.582 0.376 -6.136 1.00 98.19 177 ALA A C 1
ATOM 1430 O O . ALA A 1 177 ? 18.797 0.912 -5.052 1.00 98.19 177 ALA A O 1
ATOM 1431 N N . LEU A 1 178 ? 19.402 -0.554 -6.640 1.00 98.06 178 LEU A N 1
ATOM 1432 C CA . LEU A 1 178 ? 20.618 -1.017 -5.963 1.00 98.06 178 LEU A CA 1
ATOM 1433 C C . LEU A 1 178 ? 21.618 0.121 -5.729 1.00 98.06 178 LEU A C 1
ATOM 1435 O O . LEU A 1 178 ? 22.199 0.214 -4.651 1.00 98.06 178 LEU A O 1
ATOM 1439 N N . ARG A 1 179 ? 21.799 1.007 -6.716 1.00 98.25 179 ARG A N 1
ATOM 1440 C CA . ARG A 1 179 ? 22.701 2.163 -6.609 1.00 98.25 179 ARG A CA 1
ATOM 1441 C C . ARG A 1 179 ? 22.251 3.170 -5.550 1.00 98.25 179 ARG A C 1
ATOM 1443 O O . ARG A 1 179 ? 23.103 3.765 -4.897 1.00 98.25 179 ARG A O 1
ATOM 1450 N N . LEU A 1 180 ? 20.943 3.383 -5.413 1.00 97.25 180 LEU A N 1
ATOM 1451 C CA . LEU A 1 180 ? 20.371 4.307 -4.428 1.00 97.25 180 LEU A CA 1
ATOM 1452 C C . LEU A 1 180 ? 20.164 3.679 -3.043 1.00 97.25 180 LEU A C 1
ATOM 1454 O O . LEU A 1 180 ? 19.885 4.405 -2.097 1.00 97.25 180 LEU A O 1
ATOM 1458 N N . GLY A 1 181 ? 20.341 2.362 -2.915 1.00 96.56 181 GLY A N 1
ATOM 1459 C CA . GLY A 1 181 ? 20.151 1.635 -1.664 1.00 96.56 181 GLY A CA 1
ATOM 1460 C C . GLY A 1 181 ? 18.682 1.322 -1.406 1.00 96.56 181 GLY A C 1
ATOM 1461 O O . GLY A 1 181 ? 18.016 2.027 -0.657 1.00 96.56 181 GLY A O 1
ATOM 1462 N N . THR A 1 182 ? 18.184 0.250 -2.022 1.00 96.75 182 THR A N 1
ATOM 1463 C CA . THR A 1 182 ? 16.874 -0.324 -1.690 1.00 96.75 182 THR A CA 1
ATOM 1464 C C . THR A 1 182 ? 16.975 -1.314 -0.530 1.00 96.75 182 THR A C 1
ATOM 1466 O O . THR A 1 182 ? 17.966 -2.042 -0.418 1.00 96.75 182 THR A O 1
ATOM 1469 N N . GLU A 1 183 ? 15.931 -1.388 0.295 1.00 96.00 183 GLU A N 1
ATOM 1470 C CA . GLU A 1 183 ? 15.784 -2.423 1.326 1.00 96.00 183 GLU A CA 1
ATOM 1471 C C . GLU A 1 183 ? 15.620 -3.833 0.721 1.00 96.00 183 GLU A C 1
ATOM 1473 O O . GLU A 1 183 ? 15.954 -4.833 1.356 1.00 96.00 183 GLU A O 1
ATOM 1478 N N . TYR A 1 184 ? 15.219 -3.927 -0.552 1.00 96.00 184 TYR A N 1
ATOM 1479 C CA . TYR A 1 184 ? 14.992 -5.180 -1.281 1.00 96.00 184 TYR A CA 1
ATOM 1480 C C . TYR A 1 184 ? 16.207 -5.614 -2.110 1.00 96.00 184 TYR A C 1
ATOM 1482 O O . TYR A 1 184 ? 16.076 -5.998 -3.275 1.00 96.00 184 TYR A O 1
ATOM 1490 N N . HIS A 1 185 ? 17.409 -5.533 -1.531 1.00 95.75 185 HIS A N 1
ATOM 1491 C CA . HIS A 1 185 ? 18.676 -5.743 -2.244 1.00 95.75 185 HIS A CA 1
ATOM 1492 C C . HIS A 1 185 ? 18.716 -7.054 -3.046 1.00 95.75 185 HIS A C 1
ATOM 1494 O O . HIS A 1 185 ? 19.001 -7.041 -4.243 1.00 95.75 185 HIS A O 1
ATOM 1500 N N . GLU A 1 186 ? 18.397 -8.184 -2.412 1.00 95.31 186 GLU A N 1
ATOM 1501 C CA . GLU A 1 186 ? 18.457 -9.502 -3.058 1.00 95.31 186 GLU A CA 1
ATOM 1502 C C . GLU A 1 186 ? 17.427 -9.645 -4.185 1.00 95.31 186 GLU A C 1
ATOM 1504 O O . GLU A 1 186 ? 17.746 -10.138 -5.272 1.00 95.31 186 GLU A O 1
ATOM 1509 N N . ALA A 1 187 ? 16.205 -9.154 -3.969 1.00 95.19 187 ALA A N 1
ATOM 1510 C CA . ALA A 1 187 ? 15.157 -9.187 -4.981 1.00 95.19 187 ALA A CA 1
ATOM 1511 C C . ALA A 1 187 ? 15.500 -8.282 -6.178 1.00 95.19 187 ALA A C 1
ATOM 1513 O O . ALA A 1 187 ? 15.356 -8.689 -7.334 1.00 95.19 187 ALA A O 1
ATOM 1514 N N . ALA A 1 188 ? 16.040 -7.086 -5.926 1.00 96.25 188 ALA A N 1
ATOM 1515 C CA . ALA A 1 188 ? 16.542 -6.204 -6.973 1.00 96.25 188 ALA A CA 1
ATOM 1516 C C . ALA A 1 188 ? 17.712 -6.849 -7.738 1.00 96.25 188 ALA A C 1
ATOM 1518 O O . ALA A 1 188 ? 17.735 -6.834 -8.970 1.00 96.25 188 ALA A O 1
ATOM 1519 N N . LEU A 1 189 ? 18.653 -7.497 -7.042 1.00 96.25 189 LEU A N 1
ATOM 1520 C CA . LEU A 1 189 ? 19.763 -8.217 -7.666 1.00 96.25 189 LEU A CA 1
ATOM 1521 C C . LEU A 1 189 ? 19.267 -9.352 -8.572 1.00 96.25 189 LEU A C 1
ATOM 1523 O O . LEU A 1 189 ? 19.794 -9.528 -9.674 1.00 96.25 189 LEU A O 1
ATOM 1527 N N . ALA A 1 190 ? 18.235 -10.091 -8.161 1.00 94.50 190 ALA A N 1
ATOM 1528 C CA . ALA A 1 190 ? 17.624 -11.127 -8.989 1.00 94.50 190 ALA A CA 1
ATOM 1529 C C . ALA A 1 190 ? 17.065 -10.563 -10.310 1.00 94.50 190 ALA A C 1
ATOM 1531 O O . ALA A 1 190 ? 17.299 -11.151 -11.371 1.00 94.50 190 ALA A O 1
ATOM 1532 N N . LEU A 1 191 ? 16.414 -9.394 -10.266 1.00 94.38 191 LEU A N 1
ATOM 1533 C CA . LEU A 1 191 ? 15.869 -8.719 -11.450 1.00 94.38 191 LEU A CA 1
ATOM 1534 C C . LEU A 1 191 ? 16.953 -8.268 -12.438 1.00 94.38 191 LEU A C 1
ATOM 1536 O O . LEU A 1 191 ? 16.722 -8.308 -13.645 1.00 94.38 191 LEU A O 1
ATOM 1540 N N . THR A 1 192 ? 18.149 -7.902 -11.961 1.00 92.75 192 THR A N 1
ATOM 1541 C CA . THR A 1 192 ? 19.271 -7.536 -12.852 1.00 92.75 192 THR A CA 1
ATOM 1542 C C . THR A 1 192 ? 19.782 -8.718 -13.679 1.00 92.75 192 THR A C 1
ATOM 1544 O O . THR A 1 192 ? 20.110 -8.564 -14.853 1.00 92.75 192 THR A O 1
ATOM 1547 N N . LYS A 1 193 ? 19.810 -9.919 -13.089 1.00 84.12 193 LYS A N 1
ATOM 1548 C CA . LYS A 1 193 ? 20.360 -11.132 -13.717 1.00 84.12 193 LYS A CA 1
ATOM 1549 C C . LYS A 1 193 ? 19.356 -11.805 -14.649 1.00 84.12 193 LYS A C 1
ATOM 1551 O O . LYS A 1 193 ? 19.733 -12.301 -15.704 1.00 84.12 193 LYS A O 1
ATOM 1556 N N . ASN A 1 194 ? 18.083 -11.798 -14.261 1.00 65.19 194 ASN A N 1
ATOM 1557 C CA . ASN A 1 194 ? 17.013 -12.549 -14.903 1.00 65.19 194 ASN A CA 1
ATOM 1558 C C . ASN A 1 194 ? 15.807 -11.630 -15.109 1.00 65.19 194 ASN A C 1
ATOM 1560 O O . ASN A 1 194 ? 14.887 -11.677 -14.301 1.00 65.19 194 ASN A O 1
ATOM 1564 N N . GLY A 1 195 ? 15.766 -10.821 -16.174 1.00 56.38 195 GLY A N 1
ATOM 1565 C CA . GLY A 1 195 ? 14.672 -9.865 -16.440 1.00 56.38 195 GLY A CA 1
ATOM 1566 C C . GLY A 1 195 ? 13.249 -10.457 -16.567 1.00 56.38 195 GLY A C 1
ATOM 1567 O O . GLY A 1 195 ? 12.344 -9.771 -17.029 1.00 56.38 195 GLY A O 1
ATOM 1568 N N . PHE A 1 196 ? 13.032 -11.715 -16.175 1.00 52.47 196 PHE A N 1
ATOM 1569 C CA . PHE A 1 196 ? 11.760 -12.415 -16.153 1.00 52.47 196 PHE A CA 1
ATOM 1570 C C . PHE A 1 196 ? 11.544 -13.123 -14.801 1.00 52.47 196 PHE A C 1
ATOM 1572 O O . PHE A 1 196 ? 12.124 -14.179 -14.533 1.00 52.47 196 PHE A O 1
ATOM 1579 N N . VAL A 1 197 ? 10.666 -12.577 -13.955 1.00 56.25 197 VAL A N 1
ATOM 1580 C CA . VAL A 1 197 ? 10.106 -13.313 -12.811 1.00 56.25 197 VAL A CA 1
ATOM 1581 C C . VAL A 1 197 ? 8.932 -14.123 -13.346 1.00 56.25 197 VAL A C 1
ATOM 1583 O O . VAL A 1 197 ? 7.928 -13.543 -13.760 1.00 56.25 197 VAL A O 1
ATOM 1586 N N . LYS A 1 198 ? 9.044 -15.460 -13.376 1.00 48.66 198 LYS A N 1
ATOM 1587 C CA . LYS A 1 198 ? 7.945 -16.322 -13.848 1.00 48.66 198 LYS A CA 1
ATOM 1588 C C . LYS A 1 198 ? 6.629 -15.951 -13.135 1.00 48.66 198 LYS A C 1
ATOM 1590 O O . LYS A 1 198 ? 6.645 -15.699 -11.927 1.00 48.66 198 LYS A O 1
ATOM 1595 N N . PRO A 1 199 ? 5.481 -15.944 -13.836 1.00 45.81 199 PRO A N 1
ATOM 1596 C CA . PRO A 1 199 ? 4.174 -15.934 -13.189 1.00 45.81 199 PRO A CA 1
ATOM 1597 C C . PRO A 1 199 ? 4.136 -17.040 -12.139 1.00 45.81 199 PRO A C 1
ATOM 1599 O O . PRO A 1 199 ? 4.426 -18.194 -12.464 1.00 45.81 199 PRO A O 1
ATOM 1602 N N . VAL A 1 200 ? 3.837 -16.700 -10.882 1.00 47.88 200 VAL A N 1
ATOM 1603 C CA . VAL A 1 200 ? 3.504 -17.730 -9.898 1.00 47.88 200 VAL A CA 1
ATOM 1604 C C . VAL A 1 200 ? 2.190 -18.317 -10.396 1.00 47.88 200 VAL A C 1
ATOM 1606 O O . VAL A 1 200 ? 1.166 -17.639 -10.387 1.00 47.88 200 VAL A O 1
ATOM 1609 N N . GLY A 1 201 ? 2.267 -19.518 -10.971 1.00 38.84 201 GLY A N 1
ATOM 1610 C CA . GLY A 1 201 ? 1.113 -20.228 -11.502 1.00 38.84 201 GLY A CA 1
ATOM 1611 C C . GLY A 1 201 ? 0.027 -20.325 -10.438 1.00 38.84 201 GLY A C 1
ATOM 1612 O O . GLY A 1 201 ? 0.329 -20.507 -9.258 1.00 38.84 201 GLY A O 1
ATOM 1613 N N . GLY A 1 202 ? -1.222 -20.161 -10.877 1.00 37.72 202 GLY A N 1
ATOM 1614 C CA . GLY A 1 202 ? -2.395 -20.233 -10.022 1.00 37.72 202 GLY A CA 1
ATOM 1615 C C . GLY A 1 202 ? -2.338 -21.448 -9.103 1.00 37.72 202 GLY A C 1
ATOM 1616 O O . GLY A 1 202 ? -1.970 -22.546 -9.519 1.00 37.72 202 GLY A O 1
ATOM 1617 N N . TYR A 1 203 ? -2.692 -21.209 -7.847 1.00 35.75 203 TYR A N 1
ATOM 1618 C CA . TYR A 1 203 ? -2.935 -22.228 -6.842 1.00 35.75 203 TYR A CA 1
ATOM 1619 C C . TYR A 1 203 ? -3.759 -23.377 -7.448 1.00 35.75 203 TYR A C 1
ATOM 1621 O O . TYR A 1 203 ? -4.941 -23.209 -7.747 1.00 35.75 203 TYR A O 1
ATOM 1629 N N . GLN A 1 204 ? -3.129 -24.535 -7.667 1.00 32.16 204 GLN A N 1
ATOM 1630 C CA . GLN A 1 204 ? -3.847 -25.787 -7.867 1.00 32.16 204 GLN A CA 1
ATOM 1631 C C . GLN A 1 204 ? -4.073 -26.382 -6.475 1.00 32.16 204 GLN A C 1
ATOM 1633 O O . GLN A 1 204 ? -3.091 -26.757 -5.832 1.00 32.16 204 GLN A O 1
ATOM 1638 N N . PRO A 1 205 ? -5.320 -26.442 -5.972 1.00 37.66 205 PRO A N 1
ATOM 1639 C CA . PRO A 1 205 ? -5.589 -27.150 -4.734 1.00 37.66 205 PRO A CA 1
ATOM 1640 C C . PRO A 1 205 ? -5.229 -28.620 -4.940 1.00 37.66 205 PRO A C 1
ATOM 1642 O O . PRO A 1 205 ? -5.642 -29.238 -5.925 1.00 37.66 205 PRO A O 1
ATOM 1645 N N . GLU A 1 206 ? -4.433 -29.159 -4.020 1.00 36.09 206 GLU A N 1
ATOM 1646 C CA . GLU A 1 206 ? -4.093 -30.573 -3.997 1.00 36.09 206 GLU A CA 1
ATOM 1647 C C . GLU A 1 206 ? -5.381 -31.399 -4.043 1.00 36.09 206 GLU A C 1
ATOM 1649 O O . GLU A 1 206 ? -6.273 -31.274 -3.201 1.00 36.09 206 GLU A O 1
ATOM 1654 N N . SER A 1 207 ? -5.493 -32.226 -5.079 1.00 34.94 207 SER A N 1
ATOM 1655 C CA . SER A 1 207 ? -6.555 -33.208 -5.214 1.00 34.94 207 SER A CA 1
ATOM 1656 C C . SER A 1 207 ? -6.544 -34.117 -3.988 1.00 34.94 207 SER A C 1
ATOM 1658 O O . SER A 1 207 ? -5.601 -34.890 -3.794 1.00 34.94 207 SER A O 1
ATOM 1660 N N . VAL A 1 208 ? -7.606 -34.033 -3.190 1.00 42.03 208 VAL A N 1
ATOM 1661 C CA . VAL A 1 208 ? -7.932 -34.988 -2.133 1.00 42.03 208 VAL A CA 1
ATOM 1662 C C . VAL A 1 208 ? -7.991 -36.374 -2.770 1.00 42.03 208 VAL A C 1
ATOM 1664 O O . VAL A 1 208 ? -8.893 -36.670 -3.556 1.00 42.03 208 VAL A O 1
ATOM 1667 N N . ARG A 1 209 ? -6.997 -37.214 -2.470 1.00 38.56 209 ARG A N 1
ATOM 1668 C CA . ARG A 1 209 ? -7.063 -38.640 -2.786 1.00 38.56 209 ARG A CA 1
ATOM 1669 C C . ARG A 1 209 ? -8.103 -39.268 -1.864 1.00 38.56 209 ARG A C 1
ATOM 1671 O O . ARG A 1 209 ? -8.002 -39.136 -0.646 1.00 38.56 209 ARG A O 1
ATOM 1678 N N . SER A 1 210 ? -9.113 -39.863 -2.492 1.00 52.12 210 SER A N 1
ATOM 1679 C CA . SER A 1 210 ? -10.123 -40.727 -1.875 1.00 52.12 210 SER A CA 1
ATOM 1680 C C . SER A 1 210 ? -9.509 -42.060 -1.466 1.00 52.12 210 SER A C 1
ATOM 1682 O O . SER A 1 210 ? -8.539 -42.481 -2.140 1.00 52.12 210 SER A O 1
#

pLDDT: mean 91.23, std 14.4, range [32.16, 98.62]

Radius of gyration: 17.83 Å; Cα contacts (8 Å, |Δi|>4): 401; chains: 1; bounding box: 44×56×43 Å

Mean predicted aligned error: 5.74 Å

Nearest PDB structures (foldseek):
  6vfj-assembly1_B  TM=6.778E-01  e=8.278E-02  synthetic construct
  5jj7-assembly1_B  TM=6.996E-01  e=1.117E-01  Caenorhabditis elegans
  8a61-assembly1_D  TM=6.269E-01  e=4.428E-01  Saccharomyces cerevisiae
  5nnp-assembly1_A  TM=5.640E-01  e=7.590E-01  Thermochaetoides thermophila DSM 1495
  5nnp-assembly2_E  TM=6.359E-01  e=1.381E+00  Thermochaetoides thermophila DSM 1495

Sequence (210 aa):
MAAFLQYHNAEKLGWVPFGERPFIERELAITTRIRAVQKAVSGTVYLIVKLPRPTGYYLWECFTVHSVEEREGAFQAWGPGYQLVPPQPLTGPEFEEFHRRCAYFVGFQSIDRHPFAATLHRLAQDHRADDVTADAVAFCSRLVASFPDNGDVLYYRAFVYSRVGEALRAQLDAHQALR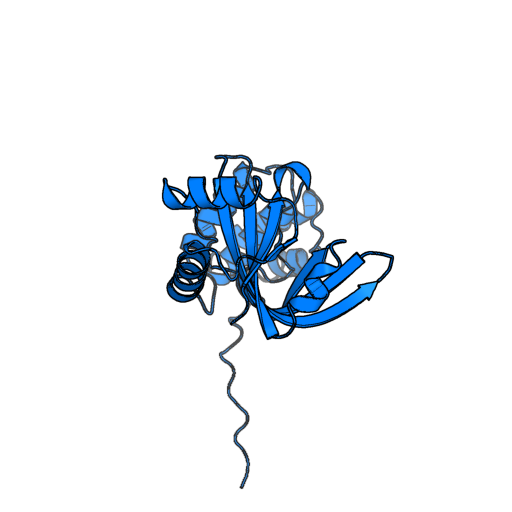LGTEYHEAALALTKNGFVKPVGGYQPESVRS

Foldseek 3Di:
DWEKEFEEECVVVVHDPADLQGFQDFKDKDKALDPCCQVQAQHKYFYWYFAVVVTFIWRFWMFRWNDWDDDPNMIMTIDTIGTFQHTHTDDDDLSVVVCVVCVNHDGMDTCRVPPCSVVSVVVRVVRRDNDHDPVSLVVLVSVCVRNVLALASLQSNLSSCQRVVVLVSSLVSLVVSCVSDDPNVVSSVVSNVDSHDDPPPDDDDPPPDD

Solvent-accessible surface area (backbone atoms only — not comparable to full-atom values): 11348 Å² total; per-residue (Å²): 125,51,33,30,38,36,46,46,51,27,66,84,67,76,51,72,100,62,66,95,53,65,44,61,46,42,72,44,72,51,77,41,73,56,73,70,58,68,74,34,55,77,12,37,39,37,35,36,37,33,44,71,53,78,68,45,38,22,47,37,34,42,28,38,23,69,47,70,48,80,56,99,84,29,35,42,37,30,26,54,37,40,31,31,50,45,54,43,78,58,67,61,72,70,44,54,51,49,38,55,75,46,68,68,55,71,44,66,47,80,36,63,90,42,76,60,49,57,53,53,52,49,52,52,64,78,39,61,47,88,54,83,44,78,63,33,50,61,49,29,52,44,46,27,72,57,38,76,78,44,10,50,41,28,30,54,35,13,53,46,27,18,68,74,67,39,23,70,61,9,21,54,28,10,52,49,8,58,74,54,57,27,92,52,48,69,63,27,53,49,29,54,77,41,38,62,61,75,80,83,71,78,88,73,79,80,79,80,82,128

Secondary structure (DSSP, 8-state):
--EEEEEEEHHHHSS----SSTTT--EEEEEES-GGGGGGTTSEEEEEEEEETTEEEEEEEEEE--EEEEETTEEEEEEEEEEEEEEEEE-SHHHHHHHHHTTTT-SEEE-TT-THHHHHHHHHHHT--SS--HHHHHHHHHHHHHSTT-HHHHHHHHHHHHHTT-HHHHHHHHHHHHHH--S-HHHHHHHHH-S---------------